Protein AF-X1C9V8-F1 (afdb_monomer_lite)

Radius of gyration: 25.69 Å; chains: 1; bounding box: 58×47×74 Å

Structure (mmCIF, N/CA/C/O backbone):
data_AF-X1C9V8-F1
#
_entry.id   AF-X1C9V8-F1
#
loop_
_atom_site.group_PDB
_atom_site.id
_atom_site.type_symbol
_atom_site.label_atom_id
_atom_site.label_alt_id
_atom_site.label_comp_id
_atom_site.label_asym_id
_atom_site.label_entity_id
_atom_site.label_seq_id
_atom_site.pdbx_PDB_ins_code
_atom_site.Cartn_x
_atom_site.Cartn_y
_atom_site.Cartn_z
_atom_site.occupancy
_atom_site.B_iso_or_equiv
_atom_site.auth_seq_id
_atom_site.auth_comp_id
_atom_site.auth_asym_id
_atom_site.auth_atom_id
_atom_site.pdbx_PDB_model_num
ATOM 1 N N . MET A 1 1 ? -14.886 -31.978 20.480 1.00 58.47 1 MET A N 1
ATOM 2 C CA . MET A 1 1 ? -15.506 -31.342 19.292 1.00 58.47 1 MET A CA 1
ATOM 3 C C . MET A 1 1 ? -17.007 -31.075 19.449 1.00 58.47 1 MET A C 1
ATOM 5 O O . MET A 1 1 ? -17.376 -29.917 19.343 1.00 58.47 1 MET A O 1
ATOM 9 N N . LYS A 1 2 ? -17.868 -32.060 19.776 1.00 62.28 2 LYS A N 1
ATOM 10 C CA . LYS A 1 2 ? -19.327 -31.832 19.957 1.00 62.28 2 LYS A CA 1
ATOM 11 C C . LYS A 1 2 ? -19.693 -30.742 20.981 1.00 62.28 2 LYS A C 1
ATOM 13 O O . LYS A 1 2 ? -20.554 -29.930 20.691 1.00 62.28 2 LYS A O 1
ATOM 18 N N . ALA A 1 3 ? -19.014 -30.684 22.130 1.00 61.97 3 ALA A N 1
ATOM 19 C CA . ALA A 1 3 ? -19.274 -29.669 23.160 1.00 61.97 3 ALA A CA 1
ATOM 20 C C . ALA A 1 3 ? -18.886 -28.241 22.728 1.00 61.97 3 ALA A C 1
ATOM 22 O O . ALA A 1 3 ? -19.573 -27.289 23.062 1.00 61.97 3 ALA A O 1
ATOM 23 N N . LEU A 1 4 ? -17.812 -28.100 21.945 1.00 59.06 4 LEU A N 1
ATOM 24 C CA . LEU A 1 4 ? -17.357 -26.811 21.413 1.00 59.06 4 LEU A CA 1
ATOM 25 C C . LEU A 1 4 ? -18.327 -26.285 20.349 1.00 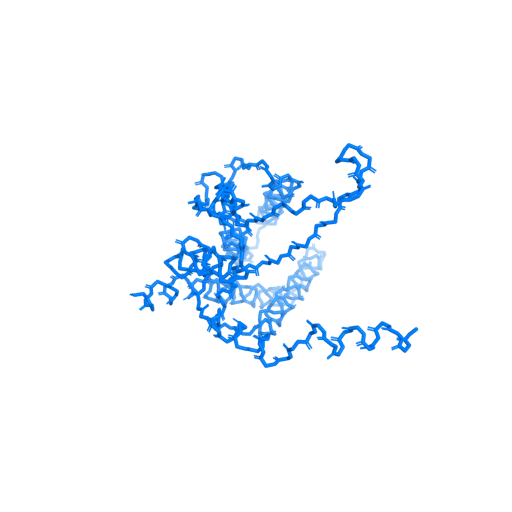59.06 4 LEU A C 1
ATOM 27 O O . LEU A 1 4 ? -18.639 -25.102 20.346 1.00 59.06 4 LEU A O 1
ATOM 31 N N . LYS A 1 5 ? -18.864 -27.189 19.517 1.00 67.12 5 LYS A N 1
ATOM 32 C CA . LYS A 1 5 ? -19.926 -26.877 18.557 1.00 67.12 5 LYS A CA 1
ATOM 33 C C . LYS A 1 5 ? -21.222 -26.454 19.263 1.00 67.12 5 LYS A C 1
ATOM 35 O O . LYS A 1 5 ? -21.770 -25.420 18.939 1.00 67.12 5 LYS A O 1
ATOM 40 N N . LEU A 1 6 ? -21.631 -27.174 20.309 1.00 65.62 6 LEU A N 1
ATOM 41 C CA . LEU A 1 6 ? -22.806 -26.830 21.127 1.00 65.62 6 LEU A CA 1
ATOM 42 C C . LEU A 1 6 ? -22.693 -25.474 21.844 1.00 65.62 6 LEU A C 1
ATOM 44 O O . LEU A 1 6 ? -23.701 -24.815 22.068 1.00 65.62 6 LEU A O 1
ATOM 48 N N . ILE A 1 7 ? -21.482 -25.070 22.237 1.00 68.25 7 ILE A N 1
ATOM 49 C CA . ILE A 1 7 ? -21.222 -23.749 22.823 1.00 68.25 7 ILE A CA 1
ATOM 50 C C . ILE A 1 7 ? -21.233 -22.680 21.726 1.00 68.25 7 ILE A C 1
ATOM 52 O O . ILE A 1 7 ? -21.858 -21.644 21.919 1.00 68.25 7 ILE A O 1
ATOM 56 N N . ALA A 1 8 ? -20.598 -22.931 20.578 1.00 69.06 8 ALA A N 1
ATOM 57 C CA . ALA A 1 8 ? -20.643 -22.012 19.444 1.00 69.06 8 ALA A CA 1
ATOM 58 C C . ALA A 1 8 ? -22.093 -21.757 19.006 1.00 69.06 8 ALA A C 1
ATOM 60 O O . ALA A 1 8 ? -22.532 -20.619 19.056 1.00 69.06 8 ALA A O 1
ATOM 61 N N . ASP A 1 9 ? -22.874 -22.807 18.753 1.00 74.19 9 ASP A N 1
ATOM 62 C CA . ASP A 1 9 ? -24.274 -22.704 18.315 1.00 74.19 9 ASP A CA 1
ATOM 63 C C . ASP A 1 9 ? -25.186 -22.016 19.358 1.00 74.19 9 ASP A C 1
ATOM 65 O O . ASP A 1 9 ? -26.268 -21.542 19.028 1.00 74.19 9 ASP A O 1
ATOM 69 N N . LYS A 1 10 ? -24.773 -21.963 20.635 1.00 78.62 10 LYS A N 1
ATOM 70 C CA . LYS A 1 10 ? -25.529 -21.308 21.716 1.00 78.62 10 LYS A CA 1
ATOM 71 C C . LYS A 1 10 ? -25.182 -19.826 21.896 1.00 78.62 10 LYS A C 1
ATOM 73 O O . LYS A 1 10 ? -26.027 -19.069 22.367 1.00 78.62 10 LYS A O 1
ATOM 78 N N . TYR A 1 11 ? -23.939 -19.433 21.624 1.00 78.81 11 TYR A N 1
ATOM 79 C CA . TYR A 1 11 ? -23.424 -18.089 21.929 1.00 78.81 11 TYR A CA 1
ATOM 80 C C . TYR A 1 11 ? -23.030 -17.285 20.687 1.00 78.81 11 TYR A C 1
ATOM 82 O O . TYR A 1 11 ? -22.707 -16.106 20.813 1.00 78.81 11 TYR A O 1
ATOM 90 N N . PHE A 1 12 ? -23.033 -17.908 19.512 1.00 84.19 12 PHE A N 1
ATOM 91 C CA . PHE A 1 12 ? -22.749 -17.277 18.235 1.00 84.19 12 PHE A CA 1
ATOM 92 C C . PHE A 1 12 ? -24.029 -17.228 17.407 1.00 84.19 12 PHE A C 1
ATOM 94 O O . PHE A 1 12 ? -24.575 -18.259 17.02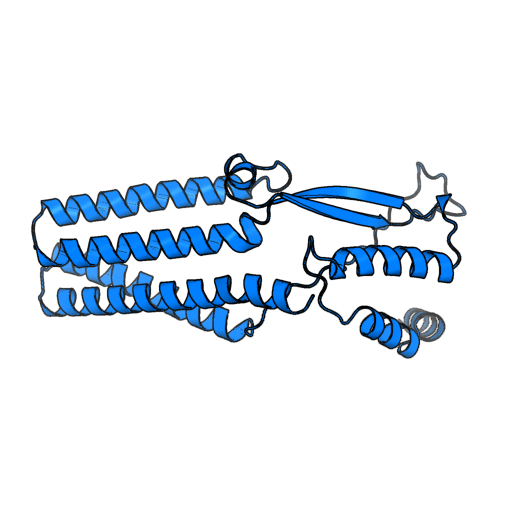7 1.00 84.19 12 PHE A O 1
ATOM 101 N N . ASP A 1 13 ? -24.494 -16.012 17.151 1.00 88.62 13 ASP A N 1
ATOM 102 C CA . ASP A 1 13 ? -25.681 -15.731 16.358 1.00 88.62 13 ASP A CA 1
ATOM 103 C C . ASP A 1 13 ? -25.237 -15.090 15.034 1.00 88.62 13 ASP A C 1
ATOM 105 O O . ASP A 1 13 ? -24.654 -13.999 15.012 1.00 88.62 13 ASP A O 1
ATOM 109 N N . GLU A 1 14 ? -25.455 -15.811 13.932 1.00 90.38 14 GLU A N 1
ATOM 110 C CA . GLU A 1 14 ? -25.052 -15.383 12.589 1.00 90.38 14 GLU A CA 1
ATOM 111 C C . GLU A 1 14 ? -25.807 -14.134 12.124 1.00 90.38 14 GLU A C 1
ATOM 113 O O . GLU A 1 14 ? -25.214 -13.293 11.444 1.00 90.38 14 GLU A O 1
ATOM 118 N N . ASP A 1 15 ? -27.069 -13.969 12.525 1.00 92.38 15 ASP A N 1
ATOM 119 C CA . ASP A 1 15 ? -27.890 -12.824 12.133 1.00 92.38 15 ASP A CA 1
ATOM 120 C C . ASP A 1 15 ? -27.404 -11.555 12.840 1.00 92.38 15 ASP A C 1
ATOM 122 O O . ASP A 1 15 ? -27.267 -10.496 12.214 1.00 92.38 15 ASP A O 1
ATOM 126 N N . ILE A 1 16 ? -27.064 -11.658 14.130 1.00 89.69 16 ILE A N 1
ATOM 127 C CA . ILE A 1 16 ? -26.442 -10.556 14.880 1.00 89.69 16 ILE A CA 1
ATOM 128 C C . ILE A 1 16 ? -25.104 -10.170 14.238 1.00 89.69 16 ILE A C 1
ATOM 130 O O . ILE A 1 16 ? -24.860 -8.986 13.978 1.00 89.69 16 ILE A O 1
ATOM 134 N N . LEU A 1 17 ? -24.253 -11.151 13.917 1.00 90.31 17 LEU A N 1
ATOM 135 C CA . LEU A 1 17 ? -22.973 -10.884 13.259 1.00 90.31 17 LEU A CA 1
ATOM 136 C C . LEU A 1 17 ? -23.165 -10.211 11.895 1.00 90.31 17 LEU A C 1
ATOM 138 O O . LEU A 1 17 ? -22.504 -9.211 11.605 1.00 90.31 17 LEU A O 1
ATOM 142 N N . PHE A 1 18 ? -24.066 -10.734 11.062 1.00 94.12 18 PHE A N 1
ATOM 143 C CA . PHE A 1 18 ? -24.363 -10.171 9.749 1.00 94.12 18 PHE A CA 1
ATOM 144 C C . PHE A 1 18 ? -24.826 -8.716 9.859 1.00 94.12 18 PHE A C 1
ATOM 146 O O . PHE A 1 18 ? -24.358 -7.860 9.104 1.00 94.12 18 PHE A O 1
ATOM 153 N N . ASN A 1 19 ? -25.687 -8.411 10.831 1.00 93.75 19 ASN A N 1
ATOM 154 C CA . ASN A 1 19 ? -26.169 -7.054 11.066 1.00 93.75 19 ASN A CA 1
ATOM 155 C C . ASN A 1 19 ? -25.049 -6.104 11.510 1.00 93.75 19 ASN A C 1
ATOM 157 O O . ASN A 1 19 ? -24.970 -4.996 10.974 1.00 93.75 19 ASN A O 1
ATOM 161 N N . HIS A 1 20 ? -24.136 -6.532 12.389 1.00 92.00 20 HIS A N 1
ATOM 162 C CA . HIS A 1 20 ? -22.959 -5.727 12.737 1.00 92.00 20 HIS A CA 1
ATOM 163 C C . HIS A 1 20 ? -22.047 -5.499 11.526 1.00 92.00 20 HIS A C 1
ATOM 165 O O . HIS A 1 20 ? -21.649 -4.365 11.256 1.00 92.00 20 HIS A O 1
ATOM 171 N N . VAL A 1 21 ? -21.755 -6.540 10.741 1.00 92.81 21 VAL A N 1
ATOM 172 C CA . VAL A 1 21 ? -20.937 -6.399 9.524 1.00 92.81 21 VAL A CA 1
ATOM 173 C C . VAL A 1 21 ? -21.591 -5.419 8.552 1.00 92.81 21 VAL A C 1
ATOM 175 O O . VAL A 1 21 ? -20.922 -4.516 8.045 1.00 92.81 21 VAL A O 1
ATOM 178 N N . LYS A 1 22 ? -22.900 -5.549 8.321 1.00 94.75 22 LYS A N 1
ATOM 179 C CA . LYS A 1 22 ? -23.672 -4.656 7.451 1.00 94.75 22 LYS A CA 1
ATOM 180 C C . LYS A 1 22 ? -23.673 -3.216 7.965 1.00 94.75 22 LYS A C 1
ATOM 182 O O . LYS A 1 22 ? -23.507 -2.301 7.163 1.00 94.75 22 LYS A O 1
ATOM 187 N N . HIS A 1 23 ? -23.816 -3.011 9.271 1.00 94.31 23 HIS A N 1
ATOM 188 C CA . HIS A 1 23 ? -23.774 -1.688 9.893 1.00 94.31 23 HIS A CA 1
ATOM 189 C C . HIS A 1 23 ? -22.441 -0.978 9.619 1.00 94.31 23 HIS A C 1
ATOM 191 O O . HIS A 1 23 ? -22.434 0.150 9.131 1.00 94.31 23 HIS A O 1
ATOM 197 N N . PHE A 1 24 ? -21.319 -1.685 9.781 1.00 94.00 24 PHE A N 1
ATOM 198 C CA . PHE A 1 24 ? -19.986 -1.152 9.492 1.00 94.00 24 PHE A CA 1
ATOM 199 C C . PHE A 1 24 ? -19.603 -1.191 8.000 1.00 94.00 24 PHE A C 1
ATOM 201 O O . PHE A 1 24 ? -18.474 -0.847 7.654 1.00 94.00 24 PHE A O 1
ATOM 208 N N . SER A 1 25 ? -20.495 -1.582 7.081 1.00 92.19 25 SER A N 1
ATOM 209 C CA . SER A 1 25 ? -20.193 -1.751 5.645 1.00 92.19 25 SER A CA 1
ATOM 210 C C . SER A 1 25 ? -20.229 -0.444 4.841 1.00 92.19 25 SER A C 1
ATOM 212 O O . SER A 1 25 ? -20.808 -0.376 3.758 1.00 92.19 25 SER A O 1
ATOM 214 N N . TYR A 1 26 ? -19.575 0.600 5.340 1.00 92.00 26 TYR A N 1
ATOM 215 C CA . TYR A 1 26 ? -19.388 1.864 4.625 1.00 92.00 26 TYR A CA 1
ATOM 216 C C . TYR A 1 26 ? -17.894 2.238 4.532 1.00 92.00 26 TYR A C 1
ATOM 218 O O . TYR A 1 26 ? -17.071 1.674 5.269 1.00 92.00 26 TYR A O 1
ATOM 226 N N . PRO A 1 27 ? -17.507 3.152 3.615 1.00 90.19 27 PRO A N 1
ATOM 227 C CA . PRO A 1 27 ? -16.122 3.594 3.473 1.00 90.19 27 PRO A CA 1
ATOM 228 C C . PRO A 1 27 ? -15.609 4.260 4.751 1.00 90.19 27 PRO A C 1
ATOM 230 O O . PRO A 1 27 ? -16.180 5.228 5.244 1.00 90.19 27 PRO A O 1
ATOM 233 N N . ARG A 1 28 ? -14.506 3.738 5.277 1.00 93.00 28 ARG A N 1
ATOM 234 C CA . ARG A 1 28 ? -13.888 4.158 6.542 1.00 93.00 28 ARG A CA 1
ATOM 235 C C . ARG A 1 28 ? -12.372 4.135 6.398 1.00 93.00 28 ARG A C 1
ATOM 237 O O . ARG A 1 28 ? -11.660 3.387 7.060 1.00 93.00 28 ARG A O 1
ATOM 244 N N . LEU A 1 29 ? -11.897 4.890 5.408 1.00 89.12 29 LEU A N 1
ATOM 245 C CA . LEU A 1 29 ? -10.471 5.109 5.183 1.00 89.12 29 LEU A CA 1
ATOM 246 C C . LEU A 1 29 ? -9.889 5.873 6.373 1.00 89.12 29 LEU A C 1
ATOM 248 O O . LEU A 1 29 ? -10.528 6.804 6.864 1.00 89.12 29 LEU A O 1
ATOM 252 N N . SER A 1 30 ? -8.683 5.532 6.809 1.00 88.75 30 SER A N 1
ATOM 253 C CA . SER A 1 30 ? -8.060 6.231 7.929 1.00 88.75 30 SER A CA 1
ATOM 254 C C . SER A 1 30 ? -7.933 7.739 7.691 1.00 88.75 30 SER A C 1
ATOM 256 O O . SER A 1 30 ? -7.612 8.189 6.588 1.00 88.75 30 SER A O 1
ATOM 258 N N . GLY A 1 31 ? -8.215 8.527 8.724 1.00 87.38 31 GLY A N 1
ATOM 259 C CA . GLY A 1 31 ? -8.277 9.985 8.697 1.00 87.38 31 GLY A CA 1
ATOM 260 C C . GLY A 1 31 ? -9.548 10.575 8.078 1.00 87.38 31 GLY A C 1
ATOM 261 O O . GLY A 1 31 ? -9.657 11.800 8.003 1.00 87.38 31 GLY A O 1
ATOM 262 N N . SER A 1 32 ? -10.495 9.753 7.611 1.00 90.56 32 SER A N 1
ATOM 263 C CA . SER A 1 32 ? -11.769 10.220 7.039 1.00 90.56 32 SER A CA 1
ATOM 264 C C . SER A 1 32 ? -12.872 10.380 8.092 1.00 90.56 32 SER A C 1
ATOM 266 O O . SER A 1 32 ? -12.797 9.828 9.191 1.00 90.56 32 SER A O 1
ATOM 268 N N . GLU A 1 33 ? -13.953 11.081 7.739 1.00 93.19 33 GLU A N 1
ATOM 269 C CA . GLU A 1 33 ? -15.161 11.141 8.577 1.00 93.19 33 GLU A CA 1
ATOM 270 C C . GLU A 1 33 ? -15.802 9.761 8.781 1.00 93.19 33 GLU A C 1
ATOM 272 O O . GLU A 1 33 ? -16.352 9.492 9.849 1.00 93.19 33 GLU A O 1
ATOM 277 N N . GLY A 1 34 ? -15.662 8.853 7.809 1.00 93.38 34 GLY A N 1
ATOM 278 C CA . GLY A 1 34 ? -16.102 7.465 7.932 1.00 93.38 34 GLY A CA 1
ATOM 279 C C . GLY A 1 34 ? -15.358 6.698 9.031 1.00 93.38 34 GLY A C 1
ATOM 280 O O . GLY A 1 34 ? -15.982 5.982 9.810 1.00 93.38 34 GLY A O 1
ATOM 281 N N . GLU A 1 35 ? -14.042 6.888 9.168 1.00 94.69 35 GLU A N 1
ATOM 282 C CA . GLU A 1 35 ? -13.283 6.298 10.284 1.00 94.69 35 GLU A CA 1
ATOM 283 C C . GLU A 1 35 ? -13.733 6.889 11.624 1.00 94.69 35 GLU A C 1
ATOM 285 O O . GLU A 1 35 ? -14.029 6.142 12.555 1.00 94.69 35 GLU A O 1
ATOM 290 N N . LYS A 1 36 ? -13.870 8.218 11.720 1.00 95.12 36 LYS A N 1
ATOM 291 C CA . LYS A 1 36 ? -14.359 8.870 12.949 1.00 95.12 36 LYS A CA 1
ATOM 292 C C . LYS A 1 36 ? -15.749 8.375 13.340 1.00 95.12 36 LYS A C 1
ATOM 294 O O . LYS A 1 36 ? -16.015 8.173 14.523 1.00 95.12 36 LYS A O 1
ATOM 299 N N . LYS A 1 37 ? -16.629 8.176 12.356 1.00 96.06 37 LYS A N 1
ATOM 300 C CA . LYS A 1 37 ? -17.946 7.570 12.552 1.00 96.06 37 LYS A CA 1
ATOM 301 C C . LYS A 1 37 ? -17.818 6.134 13.067 1.00 96.06 37 LYS A C 1
ATOM 303 O O . LYS A 1 37 ? -18.438 5.823 14.074 1.00 96.06 37 LYS A O 1
ATOM 308 N N . ALA A 1 38 ? -16.960 5.314 12.456 1.00 96.25 38 ALA A N 1
ATOM 309 C CA . ALA A 1 38 ? -16.757 3.923 12.868 1.00 96.25 38 ALA A CA 1
ATOM 310 C C . ALA A 1 38 ? -16.224 3.812 14.301 1.00 96.25 38 ALA A C 1
ATOM 312 O O . ALA A 1 38 ? -16.699 2.991 15.073 1.00 96.25 38 ALA A O 1
ATOM 313 N N . ILE A 1 39 ? -15.284 4.678 14.687 1.00 96.06 39 ILE A N 1
ATOM 314 C CA . ILE A 1 39 ? -14.754 4.745 16.056 1.00 96.06 39 ILE A CA 1
ATOM 315 C C . ILE A 1 39 ? -15.873 5.042 17.067 1.00 96.06 39 ILE A C 1
ATOM 317 O O . ILE A 1 39 ? -15.913 4.423 18.131 1.00 96.06 39 ILE A O 1
ATOM 321 N N . ARG A 1 40 ? -16.786 5.971 16.743 1.00 96.38 40 ARG A N 1
ATOM 322 C CA . ARG A 1 40 ? -17.945 6.281 17.598 1.00 96.38 40 ARG A CA 1
ATOM 323 C C . ARG A 1 40 ? -18.906 5.099 17.694 1.00 96.38 40 ARG A C 1
ATOM 325 O O . ARG A 1 40 ? -19.226 4.692 18.804 1.00 96.38 40 ARG A O 1
ATOM 332 N N . GLU A 1 41 ? -19.283 4.514 16.561 1.00 96.50 41 GLU A N 1
ATOM 333 C CA . GLU A 1 41 ? -20.202 3.368 16.507 1.00 96.50 41 GLU A CA 1
ATOM 334 C C . GLU A 1 41 ? -19.632 2.134 17.230 1.00 96.50 41 GLU A C 1
ATOM 336 O O . GLU A 1 41 ? -20.374 1.405 17.882 1.00 96.50 41 GLU A O 1
ATOM 341 N N . VAL A 1 42 ? -18.310 1.914 17.211 1.00 96.56 42 VAL A N 1
ATOM 342 C CA . VAL A 1 42 ? -17.663 0.856 18.014 1.00 96.56 42 VAL A CA 1
ATOM 343 C C . VAL A 1 42 ? -17.806 1.126 19.513 1.00 96.56 42 VAL A C 1
ATOM 345 O O . VAL A 1 42 ? -18.133 0.215 20.273 1.00 96.56 42 VAL A O 1
ATOM 348 N N . ALA A 1 43 ? -17.574 2.365 19.958 1.00 96.44 43 ALA A N 1
ATOM 349 C CA . ALA A 1 43 ? -17.757 2.724 21.362 1.00 96.44 43 ALA A CA 1
ATOM 350 C C . ALA A 1 43 ? -19.226 2.573 21.794 1.00 96.44 43 ALA A C 1
ATOM 352 O O . ALA A 1 43 ? -19.490 2.055 22.875 1.00 96.44 43 ALA A O 1
ATOM 353 N N . GLU A 1 44 ? -20.174 2.967 20.943 1.00 96.12 44 GLU A N 1
ATOM 354 C CA . GLU A 1 44 ? -21.612 2.770 21.162 1.00 96.12 44 GLU A CA 1
ATOM 355 C C . GLU A 1 44 ? -21.975 1.281 21.221 1.00 96.12 44 GLU A C 1
ATOM 357 O O . GLU A 1 44 ? -22.633 0.857 22.167 1.00 96.12 44 GLU A O 1
ATOM 362 N N . THR A 1 45 ? -21.436 0.462 20.315 1.00 95.38 45 THR A N 1
ATOM 363 C CA . THR A 1 45 ? -21.636 -0.997 20.319 1.00 95.38 45 THR A CA 1
ATOM 364 C C . THR A 1 45 ? -21.145 -1.624 21.630 1.00 95.38 45 THR A C 1
ATOM 366 O O . THR A 1 45 ? -21.816 -2.483 22.200 1.00 95.38 45 THR A O 1
ATOM 369 N N . PHE A 1 46 ? -20.004 -1.184 22.177 1.00 95.94 46 PHE A N 1
ATOM 370 C CA . PHE A 1 46 ? -19.561 -1.656 23.495 1.00 95.94 46 PHE A CA 1
ATOM 371 C C . PHE A 1 46 ? -20.542 -1.275 24.613 1.00 95.94 46 PHE A C 1
ATOM 373 O O . PHE A 1 46 ? -20.789 -2.092 25.503 1.00 95.94 46 PHE A O 1
ATOM 380 N N . LYS A 1 47 ? -21.139 -0.079 24.563 1.00 96.00 47 LYS A N 1
ATOM 381 C CA . LYS A 1 47 ? -22.170 0.325 25.533 1.00 96.00 47 LYS A CA 1
ATOM 382 C C . LYS A 1 47 ? -23.416 -0.541 25.430 1.00 96.00 47 LYS A C 1
ATOM 384 O O . LYS A 1 47 ? -23.927 -0.986 26.452 1.00 96.00 47 LYS A O 1
ATOM 389 N N . GLU A 1 48 ? -23.874 -0.818 24.213 1.00 93.81 48 GLU A N 1
ATOM 390 C CA . GLU A 1 48 ? -25.038 -1.675 23.955 1.00 93.81 48 GLU A CA 1
ATOM 391 C C . GLU A 1 48 ? -24.834 -3.103 24.479 1.00 93.81 48 GLU A C 1
ATOM 393 O O . GLU A 1 48 ? -25.768 -3.718 24.993 1.00 93.81 48 GLU A O 1
ATOM 398 N N . ILE A 1 49 ? -23.598 -3.610 24.426 1.00 91.88 49 ILE A N 1
ATOM 399 C CA . ILE A 1 49 ? -23.220 -4.924 24.972 1.00 91.88 49 ILE A CA 1
ATOM 400 C C . ILE A 1 49 ? -23.135 -4.910 26.517 1.00 91.88 49 ILE A C 1
ATOM 402 O O . ILE A 1 49 ? -23.089 -5.970 27.147 1.00 91.88 49 ILE A O 1
ATOM 406 N N . GLY A 1 50 ? -23.174 -3.731 27.147 1.00 95.81 50 GLY A N 1
ATOM 407 C CA . GLY A 1 50 ? -23.264 -3.563 28.600 1.00 95.81 50 GLY A CA 1
ATOM 408 C C . GLY A 1 50 ? -21.988 -3.070 29.284 1.00 95.81 50 GLY A C 1
ATOM 409 O O . GLY A 1 50 ? -21.884 -3.192 30.504 1.00 95.81 50 GLY A O 1
ATOM 410 N N . PHE A 1 51 ? -21.018 -2.537 28.534 1.00 96.69 51 PHE A N 1
ATOM 411 C CA . PHE A 1 51 ? -19.841 -1.882 29.113 1.00 96.69 51 PHE A CA 1
ATOM 412 C C . PHE A 1 51 ? -20.125 -0.418 29.448 1.00 96.69 51 PHE A C 1
ATOM 414 O O . PHE A 1 51 ? -20.784 0.298 28.693 1.00 96.69 51 PHE A O 1
ATOM 421 N N . ASN A 1 52 ? -19.576 0.053 30.563 1.00 95.50 52 ASN A N 1
ATOM 422 C CA . ASN A 1 52 ? -19.730 1.444 30.981 1.00 95.50 52 ASN A CA 1
ATOM 423 C C . ASN A 1 52 ? -18.654 2.345 30.350 1.00 95.50 52 ASN A C 1
ATOM 425 O O . ASN A 1 52 ? -17.576 1.886 29.971 1.00 95.50 52 ASN A O 1
ATOM 429 N N . ASP A 1 53 ? -18.890 3.661 30.334 1.00 94.38 53 ASP A N 1
ATOM 430 C CA . ASP A 1 53 ? -17.947 4.656 29.790 1.00 94.38 53 ASP A CA 1
ATOM 431 C C . ASP A 1 53 ? -16.535 4.579 30.396 1.00 94.38 53 ASP A C 1
ATOM 433 O O . ASP A 1 53 ? -15.549 4.833 29.714 1.00 94.38 53 ASP A O 1
ATOM 437 N N . ALA A 1 54 ? -16.417 4.196 31.670 1.00 94.19 54 ALA A N 1
ATOM 438 C CA . ALA A 1 54 ? -15.126 4.059 32.346 1.00 94.19 54 ALA A CA 1
ATOM 439 C C . ALA A 1 54 ? -14.305 2.839 31.874 1.00 94.19 54 ALA A C 1
ATOM 441 O O . ALA A 1 54 ? -13.090 2.788 32.087 1.00 94.19 54 ALA A O 1
ATOM 442 N N . GLU A 1 55 ? -14.953 1.843 31.267 1.00 95.25 55 GLU A N 1
ATOM 443 C CA . GLU A 1 55 ? -14.322 0.601 30.801 1.00 95.25 55 GLU A CA 1
ATOM 444 C C . GLU A 1 55 ? -13.892 0.687 29.333 1.00 95.25 55 GLU A C 1
ATOM 446 O O . GLU A 1 55 ? -12.944 0.006 28.927 1.00 95.25 55 GLU A O 1
ATOM 451 N N . ILE A 1 56 ? -14.567 1.537 28.556 1.00 97.19 56 ILE A N 1
ATOM 452 C CA . ILE A 1 56 ? -14.303 1.768 27.138 1.00 97.19 56 ILE A CA 1
ATOM 453 C C . ILE A 1 56 ? -13.168 2.781 27.013 1.00 97.19 56 ILE A C 1
ATOM 455 O O . ILE A 1 56 ? -13.310 3.961 27.329 1.00 97.19 56 ILE A O 1
ATOM 459 N N . LYS A 1 57 ? -12.015 2.319 26.534 1.00 97.00 57 LYS A N 1
ATOM 460 C CA . LYS A 1 57 ? -10.829 3.152 26.344 1.00 97.00 57 LYS A CA 1
ATOM 461 C C . LYS A 1 57 ? -10.639 3.463 24.871 1.00 97.00 57 LYS A C 1
ATOM 463 O O . LYS A 1 57 ? -10.774 2.585 24.025 1.00 97.00 57 LYS A O 1
ATOM 468 N N . ALA A 1 58 ? -10.284 4.712 24.588 1.00 95.31 58 ALA A N 1
ATOM 469 C CA . ALA A 1 58 ? -9.866 5.159 23.270 1.00 95.31 58 ALA A CA 1
ATOM 470 C C . ALA A 1 58 ? -8.441 5.710 23.357 1.00 95.31 58 ALA A C 1
ATOM 472 O O . ALA A 1 58 ? -8.187 6.659 24.099 1.00 95.31 58 ALA A O 1
ATOM 473 N N . GLU A 1 59 ? -7.519 5.120 22.606 1.00 95.75 59 GLU A N 1
ATOM 474 C CA . GLU A 1 59 ? -6.115 5.523 22.567 1.00 95.75 59 GLU A CA 1
ATOM 475 C C . GLU A 1 59 ? -5.793 6.128 21.202 1.00 95.75 59 GLU A C 1
ATOM 477 O O . GLU A 1 59 ? -5.857 5.438 20.182 1.00 95.75 59 GLU A O 1
ATOM 482 N N . SER A 1 60 ? -5.489 7.430 21.188 1.00 93.62 60 SER A N 1
ATOM 483 C CA . SER A 1 60 ? -5.046 8.132 19.983 1.00 93.62 60 SER A CA 1
ATOM 484 C C . SER A 1 60 ? -3.629 7.714 19.608 1.00 93.62 60 SER A C 1
ATOM 486 O O . SER A 1 60 ? -2.743 7.657 20.458 1.00 93.62 60 SER A O 1
ATOM 488 N N . PHE A 1 61 ? -3.400 7.519 18.316 1.00 91.62 61 PHE A N 1
ATOM 489 C CA . PHE A 1 61 ? -2.071 7.349 17.745 1.00 91.62 61 PHE A CA 1
ATOM 490 C C . PHE A 1 61 ? -1.958 8.131 16.437 1.00 91.62 61 PHE A C 1
ATOM 492 O O . PHE A 1 61 ? -2.954 8.436 15.780 1.00 91.62 61 PHE A O 1
ATOM 499 N N . ILE A 1 62 ? -0.724 8.465 16.064 1.00 88.12 62 ILE A N 1
ATOM 500 C CA . ILE A 1 62 ? -0.419 9.172 14.820 1.00 88.12 62 ILE A CA 1
ATOM 501 C C . ILE A 1 62 ? 0.462 8.273 13.970 1.00 88.12 62 ILE A C 1
ATOM 503 O O . ILE A 1 62 ? 1.454 7.728 14.453 1.00 88.12 62 ILE A O 1
ATOM 507 N N . PHE A 1 63 ? 0.124 8.145 12.694 1.00 86.94 63 PHE A N 1
ATOM 508 C CA . PHE A 1 63 ? 0.935 7.422 11.723 1.00 86.94 63 PHE A CA 1
ATOM 509 C C . PHE A 1 63 ? 1.005 8.189 10.402 1.00 86.94 63 PHE A C 1
ATOM 511 O O . PHE A 1 63 ? 0.275 9.153 10.184 1.00 86.94 63 PHE A O 1
ATOM 518 N N . SER A 1 64 ? 1.914 7.782 9.520 1.00 86.12 64 SER A N 1
ATOM 519 C CA . SER A 1 64 ? 2.089 8.399 8.205 1.00 86.12 64 SER A CA 1
ATOM 520 C C . SER A 1 64 ? 1.519 7.514 7.103 1.00 86.12 64 SER A C 1
ATOM 522 O O . SER A 1 64 ? 1.788 6.310 7.064 1.00 86.12 64 SER A O 1
ATOM 524 N N . ASP A 1 65 ? 0.795 8.114 6.159 1.00 84.38 65 ASP A N 1
ATOM 525 C CA . ASP A 1 65 ? 0.334 7.433 4.943 1.00 84.38 65 ASP A CA 1
ATOM 526 C C . ASP A 1 65 ? 1.441 7.212 3.896 1.00 84.38 65 ASP A C 1
ATOM 528 O O . ASP A 1 65 ? 1.181 6.639 2.830 1.00 84.38 65 ASP A O 1
ATOM 532 N N . PHE A 1 66 ? 2.679 7.634 4.188 1.00 84.94 66 PHE A N 1
ATOM 533 C CA . PHE A 1 66 ? 3.792 7.545 3.250 1.00 84.94 66 PHE A CA 1
ATOM 534 C C . PHE A 1 66 ? 3.978 6.117 2.746 1.00 84.94 66 PHE A C 1
ATOM 536 O O . PHE A 1 66 ? 3.987 5.882 1.543 1.00 84.94 66 PHE A O 1
ATOM 543 N N . TYR A 1 67 ? 4.069 5.141 3.647 1.00 78.62 67 TYR A N 1
ATOM 544 C CA . TYR A 1 67 ? 4.349 3.757 3.267 1.00 78.62 67 TYR A CA 1
ATOM 545 C C . TYR A 1 67 ? 3.191 3.080 2.533 1.00 78.62 67 TYR A C 1
ATOM 547 O O . TYR A 1 67 ? 3.419 2.192 1.711 1.00 78.62 67 TYR A O 1
ATOM 555 N N . SER A 1 68 ? 1.954 3.497 2.805 1.00 75.19 68 SER A N 1
ATOM 556 C CA . SER A 1 68 ? 0.761 2.897 2.208 1.00 75.19 68 SER A CA 1
ATOM 557 C C . SER A 1 68 ? 0.384 3.527 0.866 1.00 75.19 68 SER A C 1
ATOM 559 O O . SER A 1 68 ? -0.215 2.844 0.032 1.00 75.19 68 SER A O 1
ATOM 561 N N . THR A 1 69 ? 0.739 4.796 0.629 1.00 78.75 69 THR A N 1
ATOM 562 C CA . THR A 1 69 ? 0.287 5.545 -0.555 1.00 78.75 69 THR A CA 1
ATOM 563 C C . THR A 1 69 ? 1.409 6.274 -1.295 1.00 78.75 69 THR A C 1
ATOM 565 O O . THR A 1 69 ? 1.571 6.073 -2.501 1.00 78.75 69 THR A O 1
ATOM 568 N N . THR A 1 70 ? 2.202 7.105 -0.621 1.00 82.75 70 THR A N 1
ATOM 569 C CA . THR A 1 70 ? 3.196 7.965 -1.284 1.00 82.75 70 THR A CA 1
ATOM 570 C C . THR A 1 70 ? 4.412 7.189 -1.774 1.00 82.75 70 THR A C 1
ATOM 572 O O . THR A 1 70 ? 4.919 7.471 -2.856 1.00 82.75 70 THR A O 1
ATOM 575 N N . LEU A 1 71 ? 4.850 6.172 -1.033 1.00 84.19 71 LEU A N 1
ATOM 576 C CA . LEU A 1 71 ? 6.034 5.374 -1.329 1.00 84.19 71 LEU A CA 1
ATOM 577 C C . LEU A 1 71 ? 5.926 4.714 -2.700 1.00 84.19 71 LEU A C 1
ATOM 579 O O . LEU A 1 71 ? 6.843 4.816 -3.510 1.00 84.19 71 LEU A O 1
ATOM 583 N N . ILE A 1 72 ? 4.794 4.067 -2.987 1.00 82.62 72 ILE A N 1
ATOM 584 C CA . ILE A 1 72 ? 4.620 3.409 -4.280 1.00 82.62 72 ILE A CA 1
ATOM 585 C C . ILE A 1 72 ? 4.581 4.439 -5.414 1.00 82.62 72 ILE A C 1
ATOM 587 O O . ILE A 1 72 ? 5.221 4.221 -6.434 1.00 82.62 72 ILE A O 1
ATOM 591 N N . LYS A 1 73 ? 3.932 5.600 -5.227 1.00 86.06 73 LYS A N 1
ATOM 592 C CA . LYS A 1 73 ? 3.945 6.682 -6.230 1.00 86.06 73 LYS A CA 1
ATOM 593 C C . LYS A 1 73 ? 5.356 7.200 -6.473 1.00 86.06 73 LYS A C 1
ATOM 595 O O . LYS A 1 73 ? 5.737 7.405 -7.619 1.00 86.06 73 LYS A O 1
ATOM 600 N N . PHE A 1 74 ? 6.130 7.368 -5.407 1.00 85.50 74 PHE A N 1
ATOM 601 C CA . PHE A 1 74 ? 7.517 7.795 -5.482 1.00 85.50 74 PHE A CA 1
ATOM 602 C C . PHE A 1 74 ? 8.373 6.784 -6.255 1.00 85.50 74 PHE A C 1
ATOM 604 O O . PHE A 1 74 ? 9.086 7.180 -7.171 1.00 85.50 74 PHE A O 1
ATOM 611 N N . ILE A 1 75 ? 8.247 5.484 -5.963 1.00 85.62 75 ILE A N 1
ATOM 612 C CA . ILE A 1 75 ? 8.962 4.422 -6.691 1.00 85.62 75 ILE A CA 1
ATOM 613 C C . ILE A 1 75 ? 8.563 4.411 -8.173 1.00 85.62 75 ILE A C 1
ATOM 615 O O . ILE A 1 75 ? 9.439 4.337 -9.032 1.00 85.62 75 ILE A O 1
ATOM 619 N N . MET A 1 76 ? 7.269 4.521 -8.489 1.00 88.38 76 MET A N 1
ATOM 620 C CA . MET A 1 76 ? 6.794 4.544 -9.879 1.00 88.38 76 MET A CA 1
ATOM 621 C C . MET A 1 76 ? 7.270 5.792 -10.630 1.00 88.38 76 MET A C 1
ATOM 623 O O . MET A 1 76 ? 7.688 5.690 -11.778 1.00 88.38 76 MET A O 1
ATOM 627 N N . MET A 1 77 ? 7.260 6.961 -9.986 1.00 89.88 77 MET A N 1
ATOM 628 C CA . MET A 1 77 ? 7.765 8.207 -10.566 1.00 89.88 77 MET A CA 1
ATOM 629 C C . MET A 1 77 ? 9.279 8.147 -10.796 1.00 89.88 77 MET A C 1
ATOM 631 O O . MET A 1 77 ? 9.746 8.523 -11.868 1.00 89.88 77 MET A O 1
ATOM 635 N N . LEU A 1 78 ? 10.039 7.638 -9.822 1.00 87.50 78 LEU A N 1
ATOM 636 C CA . LEU A 1 78 ? 11.482 7.437 -9.945 1.00 87.50 78 LEU A CA 1
ATOM 637 C C . LEU A 1 78 ? 11.799 6.455 -11.079 1.00 87.50 78 LEU A C 1
ATOM 639 O O . LEU A 1 78 ? 12.644 6.738 -11.922 1.00 87.50 78 LEU A O 1
ATOM 643 N N . SER A 1 79 ? 11.076 5.332 -11.145 1.00 87.81 79 SER A N 1
ATOM 644 C CA . SER A 1 79 ? 11.200 4.356 -12.230 1.00 87.81 79 SER A CA 1
ATOM 645 C C . SER A 1 79 ? 10.883 4.983 -13.589 1.00 87.81 79 SER A C 1
ATOM 647 O O . SER A 1 79 ? 11.663 4.819 -14.522 1.00 87.81 79 SER A O 1
ATOM 649 N N . LEU A 1 80 ? 9.796 5.751 -13.699 1.00 91.19 80 LEU A N 1
ATOM 650 C CA . LEU A 1 80 ? 9.415 6.440 -14.931 1.00 91.19 80 LEU A CA 1
ATOM 651 C C . LEU A 1 80 ? 10.485 7.443 -15.377 1.00 91.19 80 LEU A C 1
ATOM 653 O O . LEU A 1 80 ? 10.850 7.454 -16.549 1.00 91.19 80 LEU A O 1
ATOM 657 N N . MET A 1 81 ? 11.011 8.244 -14.447 1.00 89.75 81 MET A N 1
ATOM 658 C CA . MET A 1 81 ? 12.079 9.206 -14.722 1.00 89.75 81 MET A CA 1
ATOM 659 C C . MET A 1 81 ? 13.348 8.501 -15.208 1.00 89.75 81 MET A C 1
ATOM 661 O O . MET A 1 81 ? 13.914 8.903 -16.220 1.00 89.75 81 MET A O 1
ATOM 665 N N . ASN A 1 82 ? 13.764 7.422 -14.543 1.00 85.75 82 ASN A N 1
ATOM 666 C CA . ASN A 1 82 ? 14.931 6.644 -14.958 1.00 85.75 82 ASN A CA 1
ATOM 667 C C . ASN A 1 82 ? 14.747 6.020 -16.341 1.00 85.75 82 ASN A C 1
ATOM 669 O O . ASN A 1 82 ? 15.649 6.099 -17.164 1.00 85.75 82 ASN A O 1
ATOM 673 N N . MET A 1 83 ? 13.580 5.432 -16.613 1.00 87.50 83 MET A N 1
ATOM 674 C CA . MET A 1 83 ? 13.283 4.824 -17.913 1.00 87.50 83 MET A CA 1
ATOM 675 C C . MET A 1 83 ? 13.228 5.870 -19.027 1.00 87.50 83 MET A C 1
ATOM 677 O O . MET A 1 83 ? 13.708 5.616 -20.128 1.00 87.50 83 MET A O 1
ATOM 681 N N . PHE A 1 84 ? 12.711 7.065 -18.735 1.00 89.56 84 PHE A N 1
ATOM 682 C CA . PHE A 1 84 ? 12.745 8.188 -19.665 1.00 89.56 84 PHE A CA 1
ATOM 683 C C . PHE A 1 84 ? 14.181 8.643 -19.959 1.00 89.56 84 PHE A C 1
ATOM 685 O O . PHE A 1 84 ? 14.547 8.779 -21.125 1.00 89.56 84 PHE A O 1
ATOM 692 N N . LEU A 1 85 ? 15.007 8.835 -18.926 1.00 85.94 85 LEU A N 1
ATOM 693 C CA . LEU A 1 85 ? 16.417 9.198 -19.096 1.00 85.94 85 LEU A CA 1
ATOM 694 C C . LEU A 1 85 ? 17.168 8.134 -19.901 1.00 85.94 85 LEU A C 1
ATOM 696 O O . LEU A 1 85 ? 17.834 8.468 -20.876 1.00 85.94 85 LEU A O 1
ATOM 700 N N . PHE A 1 86 ? 16.980 6.861 -19.559 1.00 83.50 86 PHE A N 1
ATOM 701 C CA . PHE A 1 86 ? 17.554 5.730 -20.279 1.00 83.50 86 PHE A CA 1
ATOM 702 C C . PHE A 1 86 ? 17.127 5.716 -21.757 1.00 83.50 86 PHE A C 1
ATOM 704 O O . PHE A 1 86 ? 17.952 5.558 -22.656 1.00 83.50 86 PHE A O 1
ATOM 711 N N . PHE A 1 87 ? 15.843 5.947 -22.045 1.00 85.25 87 PHE A N 1
ATOM 712 C CA . PHE A 1 87 ? 15.339 6.043 -23.417 1.00 85.25 87 PHE A CA 1
ATOM 713 C C . PHE A 1 87 ? 16.008 7.181 -24.206 1.00 85.25 87 PHE A C 1
ATOM 715 O O . PHE A 1 87 ? 16.383 6.996 -25.364 1.00 85.25 87 PHE A O 1
ATOM 722 N N . VAL A 1 88 ? 16.203 8.346 -23.580 1.00 84.19 88 VAL A N 1
ATOM 723 C CA . VAL A 1 88 ? 16.886 9.489 -24.204 1.00 84.19 88 VAL A CA 1
ATOM 724 C C . VAL A 1 88 ? 18.371 9.189 -24.429 1.00 84.19 88 VAL A C 1
ATOM 726 O O . VAL A 1 88 ? 18.882 9.430 -25.520 1.00 84.19 88 VAL A O 1
ATOM 729 N N . PHE A 1 89 ? 19.077 8.635 -23.443 1.00 80.50 89 PHE A N 1
ATOM 730 C CA . PHE A 1 89 ? 20.522 8.410 -23.536 1.00 80.50 89 PHE A CA 1
ATOM 731 C C . PHE A 1 89 ? 20.898 7.240 -24.452 1.00 80.50 89 PHE A C 1
ATOM 733 O O . PHE A 1 89 ? 21.879 7.333 -25.194 1.00 80.50 89 PHE A O 1
ATOM 740 N N . THR A 1 90 ? 20.085 6.187 -24.521 1.00 75.12 90 THR A N 1
ATOM 741 C CA . THR A 1 90 ? 20.289 5.092 -25.491 1.00 75.12 90 THR A CA 1
ATOM 742 C C . THR A 1 90 ? 20.118 5.525 -26.951 1.00 75.12 90 THR A C 1
ATOM 744 O O . THR A 1 90 ? 20.565 4.822 -27.861 1.00 75.12 90 THR A O 1
ATOM 747 N N . TYR A 1 91 ? 19.515 6.688 -27.220 1.00 73.88 91 TYR A N 1
ATOM 748 C CA . TYR A 1 91 ? 19.440 7.242 -28.573 1.00 73.88 91 TYR A CA 1
ATOM 749 C C . TYR A 1 91 ? 20.798 7.762 -29.073 1.00 73.88 91 TYR A C 1
ATOM 751 O O . TYR A 1 91 ? 21.128 7.589 -30.243 1.00 73.88 91 TYR A O 1
ATOM 759 N N . PHE A 1 92 ? 21.612 8.349 -28.192 1.00 75.06 92 PHE A N 1
ATOM 760 C CA . PHE A 1 92 ? 22.857 9.027 -28.579 1.00 75.06 92 PHE A CA 1
ATOM 761 C C . PHE A 1 92 ? 24.101 8.113 -28.605 1.00 75.06 92 PHE A C 1
ATOM 763 O O . PHE A 1 92 ? 25.177 8.605 -28.920 1.00 75.06 92 PHE A O 1
ATOM 770 N N . GLN A 1 93 ? 23.962 6.815 -28.285 1.00 66.19 93 GLN A N 1
ATOM 771 C CA . GLN A 1 93 ? 24.978 5.744 -28.408 1.00 66.19 93 GLN A CA 1
ATOM 772 C C . GLN A 1 93 ? 26.438 6.164 -28.119 1.00 66.19 93 GLN A C 1
ATOM 774 O O . GLN A 1 93 ? 27.319 6.038 -28.966 1.00 66.19 93 GLN A O 1
ATOM 779 N N . THR A 1 94 ? 26.722 6.642 -26.903 1.00 70.12 94 THR A N 1
ATOM 780 C CA . THR A 1 94 ? 28.104 6.878 -26.446 1.00 70.12 94 THR A CA 1
ATOM 781 C C . THR A 1 94 ? 28.427 6.048 -25.206 1.00 70.12 94 THR A C 1
ATOM 783 O O . THR A 1 94 ? 27.554 5.805 -24.379 1.00 70.12 94 THR A O 1
ATOM 786 N N . ILE A 1 95 ? 29.699 5.674 -25.023 1.00 75.81 95 ILE A N 1
ATOM 787 C CA . ILE A 1 95 ? 30.205 5.047 -23.782 1.00 75.81 95 ILE A CA 1
ATOM 788 C C . ILE A 1 95 ? 29.819 5.861 -22.535 1.00 75.81 95 ILE A C 1
ATOM 790 O O . ILE A 1 95 ? 29.537 5.299 -21.478 1.00 75.81 95 ILE A O 1
ATOM 794 N N . LEU A 1 96 ? 29.763 7.190 -22.667 1.00 76.50 96 LEU A N 1
ATOM 795 C CA . LEU A 1 96 ? 29.337 8.088 -21.599 1.00 76.50 96 LEU A CA 1
ATOM 796 C C . LEU A 1 96 ? 27.893 7.808 -21.149 1.00 76.50 96 LEU A C 1
ATOM 798 O O . LEU A 1 96 ? 27.613 7.856 -19.953 1.00 76.50 96 LEU A O 1
ATOM 802 N N . ASN A 1 97 ? 27.004 7.459 -22.081 1.00 77.69 97 ASN A N 1
ATOM 803 C CA . ASN A 1 97 ? 25.610 7.128 -21.788 1.00 77.69 97 ASN A CA 1
ATOM 804 C C . ASN A 1 97 ? 25.504 5.817 -21.003 1.00 77.69 97 ASN A C 1
ATOM 806 O O . ASN A 1 97 ? 24.805 5.774 -19.998 1.00 77.69 97 ASN A O 1
ATOM 810 N N . THR A 1 98 ? 26.277 4.790 -21.372 1.00 74.44 98 THR A N 1
ATOM 811 C CA . THR A 1 98 ? 26.322 3.524 -20.620 1.00 74.44 98 THR A CA 1
ATOM 812 C C . THR A 1 98 ? 26.795 3.734 -19.179 1.00 74.44 98 THR A C 1
ATOM 814 O O . THR A 1 98 ? 26.233 3.161 -18.247 1.00 74.44 98 THR A O 1
ATOM 817 N N . ILE A 1 99 ? 27.807 4.585 -18.968 1.00 80.94 99 ILE A N 1
ATOM 818 C CA . ILE A 1 99 ? 28.278 4.938 -17.618 1.00 80.94 99 ILE A CA 1
ATOM 819 C C . ILE A 1 99 ? 27.176 5.665 -16.840 1.00 80.94 99 ILE A C 1
ATOM 821 O O . ILE A 1 99 ? 26.937 5.352 -15.673 1.00 80.94 99 ILE A O 1
ATOM 825 N N . LEU A 1 100 ? 26.491 6.614 -17.480 1.00 80.75 100 LEU A N 1
ATOM 826 C CA . LEU A 1 100 ? 25.409 7.370 -16.859 1.00 80.75 100 LEU A CA 1
ATOM 827 C C . LEU A 1 100 ? 24.236 6.465 -16.455 1.00 80.75 100 LEU A C 1
ATOM 829 O O . LEU A 1 100 ? 23.729 6.595 -15.342 1.00 80.75 100 LEU A O 1
ATOM 833 N N . ASP A 1 101 ? 23.866 5.505 -17.300 1.00 75.62 101 ASP A N 1
ATOM 834 C CA . ASP A 1 101 ? 22.815 4.528 -17.011 1.00 75.62 101 ASP A CA 1
ATOM 835 C C . ASP A 1 101 ? 23.168 3.659 -15.794 1.00 75.62 101 ASP A C 1
ATOM 837 O O . ASP A 1 101 ? 22.341 3.470 -14.897 1.00 75.62 101 ASP A O 1
ATOM 841 N N . LEU A 1 102 ? 24.420 3.195 -15.691 1.00 79.06 102 LEU A N 1
ATOM 842 C CA . LEU A 1 102 ? 24.895 2.443 -14.522 1.00 79.06 102 LEU A CA 1
ATOM 843 C C . LEU A 1 102 ? 24.864 3.291 -13.242 1.00 79.06 102 LEU A C 1
ATOM 845 O O . LEU A 1 102 ? 24.468 2.793 -12.183 1.00 79.06 102 LEU A O 1
ATOM 849 N N . VAL A 1 103 ? 25.229 4.574 -13.328 1.00 84.62 103 VAL A N 1
ATOM 850 C CA . VAL A 1 103 ? 25.134 5.518 -12.203 1.00 84.62 103 VAL A CA 1
ATOM 851 C C . VAL A 1 103 ? 23.677 5.721 -11.779 1.00 84.62 103 VAL A C 1
ATOM 853 O O . VAL A 1 103 ? 23.387 5.691 -10.582 1.00 84.62 103 VAL A O 1
ATOM 856 N N . LEU A 1 104 ? 22.745 5.868 -12.725 1.00 81.25 104 LEU A N 1
ATOM 857 C CA . LEU A 1 104 ? 21.315 6.005 -12.426 1.00 81.25 104 LEU A CA 1
ATOM 858 C C . LEU A 1 104 ? 20.750 4.748 -11.752 1.00 81.25 104 LEU A C 1
ATOM 860 O O . LEU A 1 104 ? 20.014 4.860 -10.764 1.00 81.25 104 LEU A O 1
ATOM 864 N N . ILE A 1 105 ? 21.125 3.558 -12.229 1.00 80.06 105 ILE A N 1
ATOM 865 C CA . ILE A 1 105 ? 20.751 2.281 -11.602 1.00 80.06 105 ILE A CA 1
ATOM 866 C C . ILE A 1 105 ? 21.293 2.215 -10.169 1.00 80.06 105 ILE A C 1
ATOM 868 O O . ILE A 1 105 ? 20.542 1.885 -9.248 1.00 80.06 105 ILE A O 1
ATOM 872 N N . LEU A 1 106 ? 22.561 2.582 -9.956 1.00 85.44 106 LEU A N 1
ATOM 873 C CA . LEU A 1 106 ? 23.187 2.583 -8.633 1.00 85.44 106 LEU A CA 1
ATOM 874 C C . LEU A 1 106 ? 22.490 3.552 -7.668 1.00 85.44 106 LEU A C 1
ATOM 876 O O . LEU A 1 106 ? 22.122 3.152 -6.562 1.00 85.44 106 LEU A O 1
ATOM 880 N N . ILE A 1 107 ? 22.261 4.803 -8.084 1.00 85.50 107 ILE A N 1
ATOM 881 C CA . ILE A 1 107 ? 21.554 5.814 -7.280 1.00 85.50 107 ILE A CA 1
ATOM 882 C C . ILE A 1 107 ? 20.153 5.314 -6.918 1.00 85.50 107 ILE A C 1
ATOM 884 O O . ILE A 1 107 ? 19.735 5.403 -5.763 1.00 85.50 107 ILE A O 1
ATOM 888 N N . SER A 1 108 ? 19.445 4.727 -7.879 1.00 80.69 108 SER A N 1
ATOM 889 C CA . SER A 1 108 ? 18.108 4.171 -7.657 1.00 80.69 108 SER A CA 1
ATOM 890 C C . SER A 1 108 ? 18.129 3.008 -6.671 1.00 80.69 108 SER A C 1
ATOM 892 O O . SER A 1 108 ? 17.288 2.952 -5.774 1.00 80.69 108 SER A O 1
ATOM 894 N N . GLY A 1 109 ? 19.118 2.118 -6.780 1.00 83.62 109 GLY A N 1
ATOM 895 C CA . GLY A 1 109 ? 19.334 1.027 -5.833 1.00 83.62 109 GLY A CA 1
ATOM 896 C C . GLY A 1 109 ? 19.605 1.531 -4.415 1.00 83.62 109 GLY A C 1
ATOM 897 O O . GLY A 1 109 ? 19.025 1.013 -3.461 1.00 83.62 109 GLY A O 1
ATOM 898 N N . ILE A 1 110 ? 20.411 2.589 -4.271 1.00 86.81 110 ILE A N 1
ATOM 899 C CA . ILE A 1 110 ? 20.680 3.245 -2.983 1.00 86.81 110 ILE A CA 1
ATOM 900 C C . ILE A 1 110 ? 19.391 3.834 -2.395 1.00 86.81 110 ILE A C 1
ATOM 902 O O . ILE A 1 110 ? 19.093 3.600 -1.221 1.00 86.81 110 ILE A O 1
ATOM 906 N N . ILE A 1 111 ? 18.599 4.552 -3.199 1.00 83.62 111 ILE A N 1
ATOM 907 C CA . ILE A 1 111 ? 17.313 5.117 -2.765 1.00 83.62 111 ILE A CA 1
ATOM 908 C C . ILE A 1 111 ? 16.377 4.000 -2.289 1.00 83.62 111 ILE A C 1
ATOM 910 O O . ILE A 1 111 ? 15.861 4.069 -1.173 1.00 83.62 111 ILE A O 1
ATOM 914 N N . VAL A 1 112 ? 16.195 2.945 -3.089 1.00 80.44 112 VAL A N 1
ATOM 915 C CA . VAL A 1 112 ? 15.347 1.796 -2.729 1.00 80.44 112 VAL A CA 1
ATOM 916 C C . VAL A 1 112 ? 15.847 1.123 -1.450 1.00 80.44 112 VAL A C 1
ATOM 918 O O . VAL A 1 112 ? 15.044 0.827 -0.568 1.00 80.44 112 VAL A O 1
ATOM 921 N N . TYR A 1 113 ? 17.157 0.937 -1.294 1.00 83.94 113 TYR A N 1
ATOM 922 C CA . TYR A 1 113 ? 17.743 0.380 -0.077 1.00 83.94 113 TYR A CA 1
ATOM 923 C C . TYR A 1 113 ? 17.416 1.220 1.167 1.00 83.94 113 TYR A C 1
ATOM 925 O O . TYR A 1 113 ? 16.985 0.665 2.182 1.00 83.94 113 TYR A O 1
ATOM 933 N N . PHE A 1 114 ? 17.558 2.548 1.101 1.00 80.81 114 PHE A N 1
ATOM 934 C CA . PHE A 1 114 ? 17.197 3.427 2.218 1.00 80.81 114 PHE A CA 1
ATOM 935 C C . PHE A 1 114 ? 15.695 3.400 2.524 1.00 80.81 114 PHE A C 1
ATOM 937 O O . PHE A 1 114 ? 15.320 3.387 3.698 1.00 80.81 114 PHE A O 1
ATOM 944 N N . LEU A 1 115 ? 14.842 3.317 1.499 1.00 78.75 115 LEU A N 1
ATOM 945 C CA . LEU A 1 115 ? 13.396 3.155 1.676 1.00 78.75 115 LEU A CA 1
ATOM 946 C C . LEU A 1 115 ? 13.056 1.830 2.378 1.00 78.75 115 LEU A C 1
ATOM 948 O O . LEU A 1 115 ? 12.289 1.831 3.339 1.00 78.75 115 LEU A O 1
ATOM 952 N N . LEU A 1 116 ? 13.669 0.716 1.962 1.00 77.25 116 LEU A N 1
ATOM 953 C CA . LEU A 1 116 ? 13.489 -0.596 2.599 1.00 77.25 116 LEU A CA 1
ATOM 954 C C . LEU A 1 116 ? 14.028 -0.625 4.033 1.00 77.25 116 LEU A C 1
ATOM 956 O O . LEU A 1 116 ? 13.421 -1.234 4.913 1.00 77.25 116 LEU A O 1
ATOM 960 N N . LYS A 1 117 ? 15.148 0.052 4.302 1.00 78.12 117 LYS A N 1
ATOM 961 C CA . LYS A 1 117 ? 15.677 0.194 5.663 1.00 78.12 117 LYS A CA 1
ATOM 962 C C . LYS A 1 117 ? 14.705 0.977 6.550 1.00 78.12 117 LYS A C 1
ATOM 964 O O . LYS A 1 117 ? 14.493 0.585 7.693 1.00 78.12 117 LYS A O 1
ATOM 969 N N . GLY A 1 118 ? 14.075 2.020 6.009 1.00 70.31 118 GLY A N 1
ATOM 970 C CA . GLY A 1 118 ? 13.038 2.791 6.697 1.00 70.31 118 GLY A CA 1
ATOM 971 C C . GLY A 1 118 ? 11.748 2.012 6.979 1.00 70.31 118 GLY A C 1
ATOM 972 O O . GLY A 1 118 ? 10.970 2.448 7.819 1.00 70.31 118 GLY A O 1
ATOM 973 N N . LEU A 1 119 ? 11.516 0.869 6.321 1.00 71.19 119 LEU A N 1
ATOM 974 C CA . LEU A 1 119 ? 10.377 -0.019 6.594 1.00 71.19 119 LEU A CA 1
ATOM 975 C C . LEU A 1 119 ? 10.607 -0.979 7.770 1.00 71.19 119 LEU A C 1
ATOM 977 O O . LEU A 1 119 ? 9.657 -1.631 8.187 1.00 71.19 119 LEU A O 1
ATOM 981 N N . LYS A 1 120 ? 11.839 -1.118 8.284 1.00 70.44 120 LYS A N 1
ATOM 982 C CA . LYS A 1 120 ? 12.138 -2.069 9.372 1.00 70.44 120 LYS A CA 1
ATOM 983 C C . LYS A 1 120 ? 11.606 -1.635 10.738 1.00 70.44 120 LYS A C 1
ATOM 985 O O . LYS A 1 120 ? 11.383 -2.503 11.570 1.00 70.44 120 LYS A O 1
ATOM 990 N N . HIS A 1 121 ? 11.408 -0.332 10.931 1.00 68.06 121 HIS A N 1
ATOM 991 C CA . HIS A 1 121 ? 10.896 0.260 12.166 1.00 68.06 121 HIS A CA 1
ATOM 992 C C . HIS A 1 121 ? 9.709 1.179 11.858 1.00 68.06 121 HIS A C 1
ATOM 994 O O . HIS A 1 121 ? 9.844 2.396 11.954 1.00 68.06 121 HIS A O 1
ATOM 1000 N N . PRO A 1 122 ? 8.567 0.641 11.388 1.00 62.03 122 PRO A N 1
ATOM 1001 C CA . PRO A 1 122 ? 7.387 1.447 11.070 1.00 62.03 122 PRO A CA 1
ATOM 1002 C C . PRO A 1 122 ? 6.785 2.145 12.302 1.00 62.03 122 PRO A C 1
ATOM 1004 O O . PRO A 1 122 ? 6.070 3.135 12.147 1.00 62.03 122 PRO A O 1
ATOM 1007 N N . GLU A 1 123 ? 7.060 1.630 13.503 1.00 61.00 123 GLU A N 1
ATOM 1008 C CA . GLU A 1 123 ? 6.666 2.196 14.796 1.00 61.00 123 GLU A CA 1
ATOM 1009 C C . GLU A 1 123 ? 7.356 3.528 15.114 1.00 61.00 123 GLU A C 1
ATOM 1011 O O . GLU A 1 123 ? 6.774 4.395 15.765 1.00 61.00 123 GLU A O 1
ATOM 1016 N N . GLU A 1 124 ? 8.570 3.727 14.608 1.00 67.31 124 GLU A N 1
ATOM 1017 C CA . GLU A 1 124 ? 9.258 5.005 14.671 1.00 67.31 124 GLU A CA 1
ATOM 1018 C C . GLU A 1 124 ? 8.933 5.748 13.382 1.00 67.31 124 GLU A C 1
ATOM 1020 O O . GLU A 1 124 ? 9.184 5.249 12.286 1.00 67.31 124 GLU A O 1
ATOM 1025 N N . THR A 1 125 ? 8.346 6.946 13.470 1.00 61.84 125 THR A N 1
ATOM 1026 C CA . THR A 1 125 ? 8.052 7.731 12.265 1.00 61.84 125 THR A CA 1
ATOM 1027 C C . THR A 1 125 ? 9.377 8.103 11.604 1.00 61.84 125 THR A C 1
ATOM 1029 O O . THR A 1 125 ? 10.005 9.105 11.957 1.00 61.84 125 THR A O 1
ATOM 1032 N N . ALA A 1 126 ? 9.837 7.271 10.667 1.00 63.94 126 ALA A N 1
ATOM 1033 C CA . ALA A 1 126 ? 11.102 7.487 9.994 1.00 63.94 126 ALA A CA 1
ATOM 1034 C C . ALA A 1 126 ? 11.084 8.877 9.356 1.00 63.94 126 ALA A C 1
ATOM 1036 O O . ALA A 1 126 ? 10.035 9.354 8.913 1.00 63.94 126 ALA A O 1
ATOM 1037 N N . PHE A 1 127 ? 12.255 9.513 9.275 1.00 68.00 127 PHE A N 1
ATOM 1038 C CA . PHE A 1 127 ? 12.425 10.849 8.698 1.00 68.00 127 PHE A CA 1
ATOM 1039 C C . PHE A 1 127 ? 11.584 11.039 7.423 1.00 68.00 127 PHE A C 1
ATOM 1041 O O . PHE A 1 127 ? 10.805 11.979 7.314 1.00 68.00 127 PHE A O 1
ATOM 1048 N N . VAL A 1 128 ? 11.650 10.081 6.496 1.00 67.38 128 VAL A N 1
ATOM 1049 C CA . VAL A 1 128 ? 10.939 10.151 5.214 1.00 67.38 128 VAL A CA 1
ATOM 1050 C C . VAL A 1 128 ? 9.416 10.155 5.395 1.00 67.38 128 VAL A C 1
ATOM 1052 O O . VAL A 1 128 ? 8.721 10.962 4.784 1.00 67.38 128 VAL A O 1
ATOM 1055 N N . ALA A 1 129 ? 8.889 9.315 6.283 1.00 71.19 129 ALA A N 1
ATOM 1056 C CA . ALA A 1 129 ? 7.459 9.234 6.547 1.00 71.19 129 ALA A CA 1
ATOM 1057 C C . ALA A 1 129 ? 6.911 10.520 7.188 1.00 71.19 129 ALA A C 1
ATOM 1059 O O . ALA A 1 129 ? 5.776 10.907 6.910 1.00 71.19 129 ALA A O 1
ATOM 1060 N N . LYS A 1 130 ? 7.724 11.211 7.997 1.00 73.94 130 LYS A N 1
ATOM 1061 C CA . LYS A 1 130 ? 7.360 12.487 8.627 1.00 73.94 130 LYS A CA 1
ATOM 1062 C C . LYS A 1 130 ? 7.295 13.656 7.635 1.00 73.94 130 LYS A C 1
ATOM 1064 O O . LYS A 1 130 ? 6.441 14.519 7.798 1.00 73.94 130 LYS A O 1
ATOM 1069 N N . TYR A 1 131 ? 8.191 13.703 6.645 1.00 77.00 131 TYR A N 1
ATOM 1070 C CA . TYR A 1 131 ? 8.296 14.844 5.719 1.00 77.00 131 TYR A CA 1
ATOM 1071 C C . TYR A 1 131 ? 7.573 14.645 4.383 1.00 77.00 131 TYR A C 1
ATOM 1073 O O . TYR A 1 131 ? 7.141 15.625 3.783 1.00 77.00 131 TYR A O 1
ATOM 1081 N N . PHE A 1 132 ? 7.441 13.404 3.907 1.00 80.06 132 PHE A N 1
ATOM 1082 C CA . PHE A 1 132 ? 6.861 13.106 2.592 1.00 80.06 132 PHE A CA 1
ATOM 1083 C C . PHE A 1 132 ? 5.481 12.440 2.665 1.00 80.06 132 PHE A C 1
ATOM 1085 O O . PHE A 1 132 ? 4.837 12.266 1.632 1.00 80.06 132 PHE A O 1
ATOM 1092 N N . GLY A 1 133 ? 5.019 12.047 3.853 1.00 80.88 133 GLY A N 1
ATOM 1093 C CA . GLY A 1 133 ? 3.659 11.551 4.068 1.00 80.88 133 GLY A CA 1
ATOM 1094 C C . GLY A 1 133 ? 2.778 12.557 4.789 1.00 80.88 133 GLY A C 1
ATOM 1095 O O . GLY A 1 133 ? 3.261 13.482 5.445 1.00 80.88 133 GLY A O 1
ATOM 1096 N N . LYS A 1 134 ? 1.468 12.345 4.704 1.00 85.62 134 LYS A N 1
ATOM 1097 C CA . LYS A 1 134 ? 0.498 13.012 5.561 1.00 85.62 134 LYS A CA 1
ATOM 1098 C C . LYS A 1 134 ? 0.433 12.268 6.892 1.00 85.62 134 LYS A C 1
ATOM 1100 O O . LYS A 1 134 ? 0.231 11.055 6.930 1.00 85.62 134 LYS A O 1
ATOM 1105 N N . LEU A 1 135 ? 0.578 13.013 7.985 1.00 87.19 135 LEU A N 1
ATOM 1106 C CA . LEU A 1 135 ? 0.306 12.494 9.321 1.00 87.19 135 LEU A CA 1
ATOM 1107 C C . LEU A 1 135 ? -1.207 12.375 9.516 1.00 87.19 135 LEU A C 1
ATOM 1109 O O . LEU A 1 135 ? -1.954 13.330 9.289 1.00 87.19 135 LEU A O 1
ATOM 1113 N N . ILE A 1 136 ? -1.641 11.188 9.914 1.00 88.56 136 ILE A N 1
ATOM 1114 C CA . ILE A 1 136 ? -3.030 10.837 10.180 1.00 88.56 136 ILE A CA 1
ATOM 1115 C C . ILE A 1 136 ? -3.135 10.493 11.661 1.00 88.56 136 ILE A C 1
ATOM 1117 O O . ILE A 1 136 ? -2.406 9.634 12.155 1.00 88.56 136 ILE A O 1
ATOM 1121 N N . GLU A 1 137 ? -4.043 11.169 12.358 1.00 90.94 137 GLU A N 1
ATOM 1122 C CA . GLU A 1 137 ? -4.463 10.775 13.699 1.00 90.94 137 GLU A CA 1
ATOM 1123 C C . GLU A 1 137 ? -5.595 9.751 13.584 1.00 90.94 137 GLU A C 1
ATOM 1125 O O . GLU A 1 137 ? -6.561 9.970 12.850 1.00 90.94 137 GLU A O 1
ATOM 1130 N N . SER A 1 138 ? -5.479 8.647 14.315 1.00 93.25 138 SER A N 1
ATOM 1131 C CA . SER A 1 138 ? -6.514 7.622 14.446 1.00 93.25 138 SER A CA 1
ATOM 1132 C C . SER A 1 138 ? -6.606 7.168 15.903 1.00 93.25 138 SER A C 1
ATOM 1134 O O . SER A 1 138 ? -5.849 7.637 16.759 1.00 93.25 138 SER A O 1
ATOM 1136 N N . LYS A 1 139 ? -7.577 6.307 16.216 1.00 95.31 139 LYS A N 1
ATOM 1137 C CA . LYS A 1 139 ? -7.819 5.824 17.577 1.00 95.31 139 LYS A CA 1
ATOM 1138 C C . LYS A 1 139 ? -8.087 4.332 17.597 1.00 95.31 139 LYS A C 1
ATOM 1140 O O . LYS A 1 139 ? -8.912 3.834 16.837 1.00 95.31 139 LYS A O 1
ATOM 1145 N N . ASN A 1 140 ? -7.460 3.648 18.543 1.00 95.81 140 ASN A N 1
ATOM 1146 C CA . ASN A 1 140 ? -7.852 2.299 18.925 1.00 95.81 140 ASN A CA 1
ATOM 1147 C C . ASN A 1 140 ? -8.923 2.388 20.007 1.00 95.81 140 ASN A C 1
ATOM 1149 O O . ASN A 1 140 ? -8.732 3.099 20.992 1.00 95.81 140 ASN A O 1
ATOM 1153 N N . VAL A 1 141 ? -10.025 1.658 19.846 1.00 96.50 141 VAL A N 1
ATOM 1154 C CA . VAL A 1 141 ? -11.053 1.513 20.882 1.00 96.50 141 VAL A CA 1
ATOM 1155 C C . VAL A 1 141 ? -10.972 0.104 21.437 1.00 96.50 141 VAL A C 1
ATOM 1157 O O . VAL A 1 141 ? -11.002 -0.864 20.679 1.00 96.50 141 VAL A O 1
ATOM 1160 N N . PHE A 1 142 ? -10.848 -0.021 22.753 1.00 96.94 142 PHE A N 1
ATOM 1161 C CA . PHE A 1 142 ? -10.723 -1.316 23.403 1.00 96.94 142 PHE A CA 1
ATOM 1162 C C . PHE A 1 142 ? -11.343 -1.315 24.796 1.00 96.94 142 PHE A C 1
ATOM 1164 O O . PHE A 1 142 ? -11.501 -0.283 25.446 1.00 96.94 142 PHE A O 1
ATOM 1171 N N . ILE A 1 143 ? -11.641 -2.518 25.268 1.00 96.62 143 ILE A N 1
ATOM 1172 C CA . ILE A 1 143 ? -12.068 -2.804 26.634 1.00 96.62 143 ILE A CA 1
ATOM 1173 C C . ILE A 1 143 ? -11.075 -3.776 27.269 1.00 96.62 143 ILE A C 1
ATOM 1175 O O . ILE A 1 143 ? -10.423 -4.563 26.577 1.00 96.62 143 ILE A O 1
ATOM 1179 N N . LYS A 1 144 ? -10.964 -3.755 28.598 1.00 93.88 144 LYS A N 1
ATOM 1180 C CA . LYS A 1 144 ? -10.175 -4.743 29.342 1.00 93.88 144 LYS A CA 1
ATOM 1181 C C . LYS A 1 144 ? -11.079 -5.492 30.306 1.00 93.88 144 LYS A C 1
ATOM 1183 O O . LYS A 1 144 ? -11.486 -4.939 31.320 1.00 93.88 144 LYS A O 1
ATOM 1188 N N . VAL A 1 145 ? -11.341 -6.761 30.010 1.00 92.12 145 VAL A N 1
ATOM 1189 C CA . VAL A 1 145 ? -12.150 -7.632 30.870 1.00 92.12 145 VAL A CA 1
ATOM 1190 C C . VAL A 1 145 ? -11.226 -8.364 31.850 1.00 92.12 145 VAL A C 1
ATOM 1192 O O . VAL A 1 145 ? -10.418 -9.187 31.412 1.00 92.12 145 VAL A O 1
ATOM 1195 N N . PRO A 1 146 ? -11.285 -8.082 33.165 1.00 89.75 146 PRO A N 1
ATOM 1196 C CA . PRO A 1 146 ? -10.437 -8.759 34.138 1.00 89.75 146 PRO A CA 1
ATOM 1197 C C . PRO A 1 146 ? -10.872 -10.216 34.346 1.00 89.75 146 PRO A C 1
ATOM 1199 O O . PRO A 1 146 ? -12.053 -10.564 34.263 1.00 89.75 146 PRO A O 1
ATOM 1202 N N . ALA A 1 147 ? -9.912 -11.084 34.673 1.00 88.56 147 ALA A N 1
ATOM 1203 C CA . ALA A 1 147 ? -10.209 -12.462 35.044 1.00 88.56 147 ALA A CA 1
ATOM 1204 C C . ALA A 1 147 ? -11.012 -12.500 36.358 1.00 88.56 147 ALA A C 1
ATOM 1206 O O . ALA A 1 147 ? -10.585 -11.959 37.372 1.00 88.56 147 ALA A O 1
ATOM 1207 N N . LYS A 1 148 ? -12.167 -13.182 36.366 1.00 86.44 148 LYS A N 1
ATOM 1208 C CA . LYS A 1 148 ? -13.072 -13.201 37.536 1.00 86.44 148 LYS A CA 1
ATOM 1209 C C . LYS A 1 148 ? -12.523 -13.946 38.760 1.00 86.44 148 LYS A C 1
ATOM 1211 O O . LYS A 1 148 ? -12.955 -13.672 39.871 1.00 86.44 148 LYS A O 1
ATOM 1216 N N . LYS A 1 149 ? -11.655 -14.946 38.564 1.00 89.25 149 LYS A N 1
ATOM 1217 C CA . LYS A 1 149 ? -11.234 -15.897 39.618 1.00 89.25 149 LYS A CA 1
ATOM 1218 C C . LYS A 1 149 ? -9.719 -16.014 39.797 1.00 89.25 149 LYS A C 1
ATOM 1220 O O . LYS A 1 149 ? -9.269 -16.843 40.580 1.00 89.25 149 LYS A O 1
ATOM 1225 N N . ILE A 1 150 ? -8.937 -15.242 39.048 1.00 89.44 150 ILE A N 1
ATOM 1226 C CA . ILE A 1 150 ? -7.475 -15.312 39.064 1.00 89.44 150 ILE A CA 1
ATOM 1227 C C . ILE A 1 150 ? -6.961 -13.906 39.345 1.00 89.44 150 ILE A C 1
ATOM 1229 O O . ILE A 1 150 ? -7.469 -12.946 38.770 1.00 89.44 150 ILE A O 1
ATOM 1233 N N . ASP A 1 151 ? -5.967 -13.805 40.226 1.00 87.19 151 ASP A N 1
ATOM 1234 C CA . ASP A 1 151 ? -5.219 -12.570 40.455 1.00 87.19 151 ASP A CA 1
ATOM 1235 C C . ASP A 1 151 ? -4.765 -11.987 39.101 1.00 87.19 151 ASP A C 1
ATOM 1237 O O . ASP A 1 151 ? -4.128 -12.712 38.328 1.00 87.19 151 ASP A O 1
ATOM 1241 N N . PRO A 1 152 ? -5.066 -10.711 38.790 1.00 81.81 152 PRO A N 1
ATOM 1242 C CA . PRO A 1 152 ? -4.656 -10.067 37.544 1.00 81.81 152 PRO A CA 1
ATOM 1243 C C . PRO A 1 152 ? -3.165 -10.209 37.215 1.00 81.81 152 PRO A C 1
ATOM 1245 O O . PRO A 1 152 ? -2.818 -10.258 36.039 1.00 81.81 152 PRO A O 1
ATOM 1248 N N . ASN A 1 153 ? -2.293 -10.320 38.222 1.00 84.50 153 ASN A N 1
ATOM 1249 C CA . ASN A 1 153 ? -0.847 -10.483 38.030 1.00 84.50 153 ASN A CA 1
ATOM 1250 C C . ASN A 1 153 ? -0.436 -11.918 37.661 1.00 84.50 153 ASN A C 1
ATOM 1252 O O . ASN A 1 153 ? 0.684 -12.147 37.211 1.00 84.50 153 ASN A O 1
ATOM 1256 N N . LYS A 1 154 ? -1.325 -12.894 37.876 1.00 87.75 154 LYS A N 1
ATOM 1257 C CA . LYS A 1 154 ? -1.119 -14.319 37.562 1.00 87.75 154 LYS A CA 1
ATOM 1258 C C . LYS A 1 154 ? -1.959 -14.786 36.375 1.00 87.75 154 LYS A C 1
ATOM 1260 O O . LYS A 1 154 ? -1.745 -15.885 35.868 1.00 87.75 154 LYS A O 1
ATOM 1265 N N . ALA A 1 155 ? -2.934 -13.986 35.953 1.00 87.94 155 ALA A N 1
ATOM 1266 C CA . ALA A 1 155 ? -3.751 -14.265 34.786 1.00 87.94 155 ALA A CA 1
ATOM 1267 C C . ALA A 1 155 ? -2.959 -13.985 33.497 1.00 87.94 155 ALA A C 1
ATOM 1269 O O . ALA A 1 155 ? -2.327 -12.941 33.356 1.00 87.94 155 ALA A O 1
ATOM 1270 N N . GLY A 1 156 ? -3.013 -14.909 32.536 1.00 88.38 156 GLY A N 1
ATOM 1271 C CA . GLY A 1 156 ? -2.535 -14.645 31.178 1.00 88.38 156 GLY A CA 1
ATOM 1272 C C . GLY A 1 156 ? -3.447 -13.653 30.449 1.00 88.38 156 GLY A C 1
ATOM 1273 O O . GLY A 1 156 ? -4.642 -13.576 30.736 1.00 88.38 156 GLY A O 1
ATOM 1274 N N . ASN A 1 157 ? -2.896 -12.917 29.481 1.00 90.75 157 ASN A N 1
ATOM 1275 C CA . ASN A 1 157 ? -3.671 -12.008 28.637 1.00 90.75 157 ASN A CA 1
ATOM 1276 C C . ASN A 1 157 ? -4.133 -12.723 27.363 1.00 90.75 157 ASN A C 1
ATOM 1278 O O . ASN A 1 157 ? -3.324 -13.328 26.661 1.00 90.75 157 ASN A O 1
ATOM 1282 N N . ILE A 1 158 ? -5.422 -12.604 27.046 1.00 91.88 158 ILE A N 1
ATOM 1283 C CA . ILE A 1 158 ? -5.981 -12.973 25.743 1.00 91.88 158 ILE A CA 1
ATOM 1284 C C . ILE A 1 158 ? -6.401 -11.674 25.063 1.00 91.88 158 ILE A C 1
ATOM 1286 O O . ILE A 1 158 ? -7.169 -10.902 25.635 1.00 91.88 158 ILE A O 1
ATOM 1290 N N . ILE A 1 159 ? -5.875 -11.426 23.865 1.00 94.38 159 ILE A N 1
ATOM 1291 C CA . ILE A 1 159 ? -6.166 -10.222 23.086 1.00 94.38 159 ILE A CA 1
ATOM 1292 C C . ILE A 1 159 ? -6.976 -10.637 21.863 1.00 94.38 159 ILE A C 1
ATOM 1294 O O . ILE A 1 159 ? -6.513 -11.434 21.049 1.00 94.38 159 ILE A O 1
ATOM 1298 N N . PHE A 1 160 ? -8.174 -10.072 21.739 1.00 94.44 160 PHE A N 1
ATOM 1299 C CA . PHE A 1 160 ? -8.965 -10.109 20.516 1.00 94.44 160 PHE A CA 1
ATOM 1300 C C . PHE A 1 160 ? -8.822 -8.752 19.838 1.00 94.44 160 PHE A C 1
ATOM 1302 O O . PHE A 1 160 ? -9.145 -7.727 20.437 1.00 94.44 160 PHE A O 1
ATOM 1309 N N . SER A 1 161 ? -8.310 -8.741 18.613 1.00 94.94 161 SER A N 1
ATOM 1310 C CA . SER A 1 161 ? -8.136 -7.523 17.829 1.00 94.94 161 SER A CA 1
ATOM 1311 C C . SER A 1 161 ? -8.786 -7.677 16.461 1.00 94.94 161 SER A C 1
ATOM 1313 O O . SER A 1 161 ? -8.791 -8.755 15.865 1.00 94.94 161 SER A O 1
ATOM 1315 N N . ALA A 1 162 ? -9.345 -6.577 15.969 1.00 92.88 162 ALA A N 1
ATOM 1316 C CA . ALA A 1 162 ? -9.897 -6.472 14.632 1.00 92.88 162 ALA A CA 1
ATOM 1317 C C . ALA A 1 162 ? -9.596 -5.077 14.086 1.00 92.88 162 ALA A C 1
ATOM 1319 O O . ALA A 1 162 ? -9.659 -4.086 14.812 1.00 92.88 162 ALA A O 1
ATOM 1320 N N . HIS A 1 163 ? -9.276 -5.011 12.799 1.00 92.44 163 HIS A N 1
ATOM 1321 C CA . HIS A 1 163 ? -9.137 -3.747 12.093 1.00 92.44 163 HIS A CA 1
ATOM 1322 C C . HIS A 1 163 ? -10.517 -3.267 11.665 1.00 92.44 163 HIS A C 1
ATOM 1324 O O . HIS A 1 163 ? -11.227 -3.975 10.947 1.00 92.44 163 HIS A O 1
ATOM 1330 N N . ILE A 1 164 ? -10.897 -2.076 12.125 1.00 91.12 164 ILE A N 1
ATOM 1331 C CA . ILE A 1 164 ? -12.153 -1.453 11.716 1.00 91.12 164 ILE A CA 1
ATOM 1332 C C . ILE A 1 164 ? -11.975 -0.619 10.455 1.00 91.12 164 ILE A C 1
ATOM 1334 O O . ILE A 1 164 ? -12.954 -0.378 9.770 1.00 91.12 164 ILE A O 1
ATOM 1338 N N . ASP A 1 165 ? -10.770 -0.182 10.106 1.00 86.44 165 ASP A N 1
ATOM 1339 C CA . ASP A 1 165 ? -10.535 0.620 8.913 1.00 86.44 165 ASP A CA 1
ATOM 1340 C C . ASP A 1 165 ? -10.745 -0.189 7.622 1.00 86.44 165 ASP A C 1
ATOM 1342 O O . ASP A 1 165 ? -10.561 -1.406 7.557 1.00 86.44 165 ASP A O 1
ATOM 1346 N N . SER A 1 166 ? -11.154 0.503 6.558 1.00 84.62 166 SER A N 1
ATOM 1347 C CA . SER A 1 166 ? -11.288 -0.095 5.228 1.00 84.62 166 SER A CA 1
ATOM 1348 C C . SER A 1 166 ? -10.205 0.427 4.298 1.00 84.62 166 SER A C 1
ATOM 1350 O O . SER A 1 166 ? -9.992 1.639 4.195 1.00 84.62 166 SER A O 1
ATOM 1352 N N . LYS A 1 167 ? -9.617 -0.467 3.500 1.00 78.31 167 LYS A N 1
ATOM 1353 C CA . LYS A 1 167 ? -8.812 -0.059 2.347 1.00 78.31 167 LYS A CA 1
ATOM 1354 C C . LYS A 1 167 ? -9.751 0.406 1.238 1.00 78.31 167 LYS A C 1
ATOM 1356 O O . LYS A 1 167 ? -10.383 -0.410 0.576 1.00 78.31 167 LYS A O 1
ATOM 1361 N N . SER A 1 168 ? -9.827 1.714 1.016 1.00 66.81 168 SER A N 1
ATOM 1362 C CA . SER A 1 168 ? -10.555 2.259 -0.133 1.00 66.81 168 SER A CA 1
ATOM 1363 C C . SER A 1 168 ? -9.758 1.987 -1.411 1.00 66.81 168 SER A C 1
ATOM 1365 O O . SER A 1 168 ? -8.744 2.631 -1.670 1.00 66.81 168 SER A O 1
ATOM 1367 N N . GLN A 1 169 ? -10.185 0.988 -2.185 1.00 69.19 169 GLN A N 1
ATOM 1368 C CA . GLN A 1 169 ? -9.614 0.640 -3.488 1.00 69.19 169 GLN A CA 1
ATOM 1369 C C . GLN A 1 169 ? -10.748 0.571 -4.517 1.00 69.19 169 GLN A C 1
ATOM 1371 O O . GLN A 1 169 ? -11.657 -0.236 -4.385 1.00 69.19 169 GLN A O 1
ATOM 1376 N N . ALA A 1 170 ? -10.696 1.417 -5.546 1.00 68.69 170 ALA A N 1
ATOM 1377 C CA . ALA A 1 170 ? -11.634 1.402 -6.677 1.00 68.69 170 ALA A CA 1
ATOM 1378 C C . ALA A 1 170 ? -11.330 0.308 -7.722 1.00 68.69 170 ALA A C 1
ATOM 1380 O O . ALA A 1 170 ? -12.205 -0.047 -8.502 1.00 68.69 170 ALA A O 1
ATOM 1381 N N . TYR A 1 171 ? -10.108 -0.237 -7.741 1.00 76.50 171 TYR A N 1
ATOM 1382 C CA . TYR A 1 171 ? -9.713 -1.311 -8.657 1.00 76.50 171 TYR A CA 1
ATOM 1383 C C . TYR A 1 171 ? -9.496 -2.613 -7.898 1.00 76.50 171 TYR A C 1
ATOM 1385 O O . TYR A 1 171 ? -8.985 -2.609 -6.776 1.00 76.50 171 TYR A O 1
ATOM 1393 N N . SER A 1 172 ? -9.830 -3.735 -8.537 1.00 83.25 172 SER A N 1
ATOM 1394 C CA . SER A 1 172 ? -9.606 -5.051 -7.950 1.00 83.25 172 SER A CA 1
ATOM 1395 C C . SER A 1 172 ? -8.114 -5.301 -7.724 1.00 83.25 172 SER A C 1
ATOM 1397 O O . SER A 1 172 ? -7.253 -4.923 -8.529 1.00 83.25 172 SER A O 1
ATOM 1399 N N . THR A 1 173 ? -7.793 -5.987 -6.626 1.00 82.81 173 THR A N 1
ATOM 1400 C CA . THR A 1 173 ? -6.422 -6.416 -6.324 1.00 82.81 173 THR A CA 1
ATOM 1401 C C . THR A 1 173 ? -5.822 -7.222 -7.481 1.00 82.81 173 THR A C 1
ATOM 1403 O O . THR A 1 173 ? -4.634 -7.097 -7.765 1.00 82.81 173 THR A O 1
ATOM 1406 N N . THR A 1 174 ? -6.653 -7.968 -8.212 1.00 88.69 174 THR A N 1
ATOM 1407 C CA . THR A 1 174 ? -6.261 -8.759 -9.382 1.00 88.69 174 THR A CA 1
ATOM 1408 C C . THR A 1 174 ? -5.632 -7.915 -10.491 1.00 88.69 174 THR A C 1
ATOM 1410 O O . THR A 1 174 ? -4.573 -8.289 -10.991 1.00 88.69 174 THR A O 1
ATOM 1413 N N . ILE A 1 175 ? -6.221 -6.763 -10.844 1.00 88.31 175 ILE A N 1
ATOM 1414 C CA . ILE A 1 175 ? -5.668 -5.881 -11.890 1.00 88.31 175 ILE A CA 1
ATOM 1415 C C . ILE A 1 175 ? -4.298 -5.358 -11.462 1.00 88.31 175 ILE A C 1
ATOM 1417 O O . ILE A 1 175 ? -3.347 -5.418 -12.234 1.00 88.31 175 ILE A O 1
ATOM 1421 N N . ARG A 1 176 ? -4.160 -4.909 -10.209 1.00 84.12 176 ARG A N 1
ATOM 1422 C CA . ARG A 1 176 ? -2.869 -4.430 -9.692 1.00 84.12 176 ARG A CA 1
ATOM 1423 C C . ARG A 1 176 ? -1.800 -5.513 -9.741 1.00 84.12 176 ARG A C 1
ATOM 1425 O O . ARG A 1 176 ? -0.695 -5.249 -10.197 1.00 84.12 176 ARG A O 1
ATOM 1432 N N . VAL A 1 177 ? -2.126 -6.726 -9.293 1.00 89.12 177 VAL A N 1
ATOM 1433 C CA . VAL A 1 177 ? -1.196 -7.864 -9.332 1.00 89.12 177 VAL A CA 1
ATOM 1434 C C . VAL A 1 177 ? -0.786 -8.183 -10.767 1.00 89.12 177 VAL A C 1
ATOM 1436 O O . VAL A 1 177 ? 0.385 -8.461 -11.007 1.00 89.12 177 VAL A O 1
ATOM 1439 N N . PHE A 1 178 ? -1.719 -8.120 -11.718 1.00 93.06 178 PHE A N 1
ATOM 1440 C CA . PHE A 1 178 ? -1.405 -8.304 -13.131 1.00 93.06 178 PHE A CA 1
ATOM 1441 C C . PHE A 1 178 ? -0.425 -7.236 -13.637 1.00 93.06 178 PHE A C 1
ATOM 1443 O O . PHE A 1 178 ? 0.627 -7.598 -14.155 1.00 93.06 178 PHE A O 1
ATOM 1450 N N . VAL A 1 179 ? -0.700 -5.948 -13.408 1.00 90.50 179 VAL A N 1
ATOM 1451 C CA . VAL A 1 179 ? 0.188 -4.856 -13.851 1.00 90.50 179 VAL A CA 1
ATOM 1452 C C . VAL A 1 179 ? 1.568 -4.950 -13.186 1.00 90.50 179 VAL A C 1
ATOM 1454 O O . VAL A 1 179 ? 2.579 -4.814 -13.863 1.00 90.50 179 VAL A O 1
ATOM 1457 N N . TYR A 1 180 ? 1.648 -5.283 -11.891 1.00 87.62 180 TYR A N 1
ATOM 1458 C CA . TYR A 1 180 ? 2.942 -5.519 -11.237 1.00 87.62 180 TYR A CA 1
ATOM 1459 C C . TYR A 1 180 ? 3.710 -6.692 -11.851 1.00 87.62 180 TYR A C 1
ATOM 1461 O O . TYR A 1 180 ? 4.929 -6.619 -11.968 1.00 87.62 180 TYR A O 1
ATOM 1469 N N . LYS A 1 181 ? 3.028 -7.773 -12.250 1.00 92.19 181 LYS A N 1
ATOM 1470 C CA . LYS A 1 181 ? 3.681 -8.897 -12.935 1.00 92.19 181 LYS A CA 1
ATOM 1471 C C . LYS A 1 181 ? 4.255 -8.466 -14.281 1.00 92.19 181 LYS A C 1
ATOM 1473 O O . LYS A 1 181 ? 5.406 -8.794 -14.549 1.00 92.19 181 LYS A O 1
ATOM 1478 N N . VAL A 1 182 ? 3.489 -7.728 -15.091 1.00 92.94 182 VAL A N 1
ATOM 1479 C CA . VAL A 1 182 ? 3.975 -7.196 -16.378 1.00 92.94 182 VAL A CA 1
ATOM 1480 C C . VAL A 1 182 ? 5.195 -6.306 -16.147 1.00 92.94 182 VAL A C 1
ATOM 1482 O O . VAL A 1 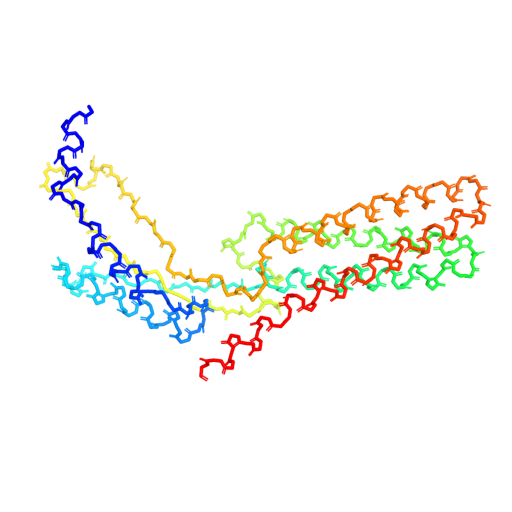182 ? 6.235 -6.564 -16.747 1.00 92.94 182 VAL A O 1
ATOM 1485 N N . TRP A 1 183 ? 5.124 -5.385 -15.183 1.00 90.19 183 TRP A N 1
ATOM 1486 C CA . TRP A 1 183 ? 6.235 -4.504 -14.821 1.00 90.19 183 TRP A CA 1
ATOM 1487 C C . TRP A 1 183 ? 7.496 -5.278 -14.399 1.00 90.19 183 TRP A C 1
ATOM 1489 O O . TRP A 1 183 ? 8.590 -4.982 -14.879 1.00 90.19 183 TRP A O 1
ATOM 1499 N N . ILE A 1 184 ? 7.359 -6.314 -13.556 1.00 88.62 184 ILE A N 1
ATOM 1500 C CA . ILE A 1 184 ? 8.483 -7.168 -13.126 1.00 88.62 184 ILE A CA 1
ATOM 1501 C C . ILE A 1 184 ? 9.095 -7.907 -14.321 1.00 88.62 184 ILE A C 1
ATOM 1503 O O . ILE A 1 184 ? 10.316 -7.903 -14.477 1.00 88.62 184 ILE A O 1
ATOM 1507 N N . TYR A 1 185 ? 8.274 -8.545 -15.160 1.00 91.50 185 TYR A N 1
ATOM 1508 C CA . TYR A 1 185 ? 8.780 -9.292 -16.313 1.00 91.50 185 TYR A CA 1
ATOM 1509 C C . TYR A 1 185 ? 9.428 -8.367 -17.345 1.00 91.50 185 TYR A C 1
ATOM 1511 O O . TYR A 1 185 ? 10.516 -8.675 -17.826 1.00 91.50 185 TYR A O 1
ATOM 1519 N N . ALA A 1 186 ? 8.817 -7.219 -17.640 1.00 90.06 186 ALA A N 1
ATOM 1520 C CA . ALA A 1 186 ? 9.379 -6.222 -18.543 1.00 90.06 186 ALA A CA 1
ATOM 1521 C C . ALA A 1 186 ? 10.719 -5.690 -18.017 1.00 90.06 186 ALA A C 1
ATOM 1523 O O . ALA A 1 186 ? 11.685 -5.635 -18.774 1.00 90.06 186 ALA A O 1
ATOM 1524 N N . GLY A 1 187 ? 10.815 -5.393 -16.716 1.00 87.69 187 GLY A N 1
ATOM 1525 C CA . GLY A 1 187 ? 12.069 -5.000 -16.070 1.00 87.69 187 GLY A CA 1
ATOM 1526 C C . GLY A 1 187 ? 13.152 -6.078 -16.149 1.00 87.69 187 GLY A C 1
ATOM 1527 O O . GLY A 1 187 ? 14.302 -5.777 -16.465 1.00 87.69 187 GLY A O 1
ATOM 1528 N N . PHE A 1 188 ? 12.788 -7.342 -15.921 1.00 89.44 188 PHE A N 1
ATOM 1529 C CA . PHE A 1 188 ? 13.709 -8.474 -16.033 1.00 89.44 188 PHE A CA 1
ATOM 1530 C C . PHE A 1 188 ? 14.237 -8.655 -17.464 1.00 89.44 188 PHE A C 1
ATOM 1532 O O . PHE A 1 188 ? 15.447 -8.766 -17.662 1.00 89.44 188 PHE A O 1
ATOM 1539 N N . PHE A 1 189 ? 13.356 -8.633 -18.469 1.00 89.38 189 PHE A N 1
ATOM 1540 C CA . PHE A 1 189 ? 13.766 -8.734 -19.872 1.00 89.38 189 PHE A CA 1
ATOM 1541 C C . PHE A 1 189 ? 14.572 -7.516 -20.329 1.00 89.38 189 PHE A C 1
ATOM 1543 O O . PHE A 1 189 ? 15.577 -7.697 -21.011 1.00 89.38 189 PHE A O 1
ATOM 1550 N N . ALA A 1 190 ? 14.201 -6.302 -19.910 1.00 87.00 190 ALA A N 1
ATOM 1551 C CA . ALA A 1 190 ? 14.982 -5.098 -20.183 1.00 87.00 190 ALA A CA 1
ATOM 1552 C C . ALA A 1 190 ? 16.410 -5.230 -19.638 1.00 87.00 190 ALA A C 1
ATOM 1554 O O . ALA A 1 190 ? 17.364 -4.978 -20.366 1.00 87.00 190 ALA A O 1
ATOM 1555 N N . ALA A 1 191 ? 16.573 -5.702 -18.396 1.00 86.00 191 ALA A N 1
ATOM 1556 C CA . ALA A 1 191 ? 17.891 -5.931 -17.811 1.00 86.00 191 ALA A CA 1
ATOM 1557 C C . ALA A 1 191 ? 18.713 -6.957 -18.611 1.00 86.00 191 ALA A C 1
ATOM 1559 O O . ALA A 1 191 ? 19.888 -6.717 -18.880 1.00 86.00 191 ALA A O 1
ATOM 1560 N N . ILE A 1 192 ? 18.103 -8.069 -19.041 1.00 89.31 192 ILE A N 1
ATOM 1561 C CA . ILE A 1 192 ? 18.773 -9.059 -19.900 1.00 89.31 192 ILE A CA 1
ATOM 1562 C C . ILE A 1 192 ? 19.204 -8.428 -21.225 1.00 89.31 192 ILE A C 1
ATOM 1564 O O . ILE A 1 192 ? 20.355 -8.591 -21.622 1.00 89.31 192 ILE A O 1
ATOM 1568 N N . PHE A 1 193 ? 18.314 -7.707 -21.909 1.00 88.56 193 PHE A N 1
ATOM 1569 C CA . PHE A 1 193 ? 18.641 -7.110 -23.202 1.00 88.56 193 PHE A CA 1
ATOM 1570 C C . PHE A 1 193 ? 19.737 -6.052 -23.086 1.00 88.56 193 PHE A C 1
ATOM 1572 O O . PHE A 1 193 ? 20.632 -6.047 -23.921 1.00 88.56 193 PHE A O 1
ATOM 1579 N N . ILE A 1 194 ? 19.740 -5.245 -22.021 1.00 83.44 194 ILE A N 1
ATOM 1580 C CA . ILE A 1 194 ? 20.826 -4.300 -21.724 1.00 83.44 194 ILE A CA 1
ATOM 1581 C C . ILE A 1 194 ? 22.159 -5.037 -21.562 1.00 83.44 194 ILE A C 1
ATOM 1583 O O . ILE A 1 194 ? 23.159 -4.636 -22.150 1.00 83.44 194 ILE A O 1
ATOM 1587 N N . LEU A 1 195 ? 22.186 -6.132 -20.796 1.00 85.88 195 LEU A N 1
ATOM 1588 C CA . LEU A 1 195 ? 23.411 -6.911 -20.599 1.00 85.88 195 LEU A CA 1
ATOM 1589 C C . LEU A 1 195 ? 23.928 -7.517 -21.908 1.00 85.88 195 LEU A C 1
ATOM 1591 O O . LEU A 1 195 ? 25.136 -7.519 -22.134 1.00 85.88 195 LEU A O 1
ATOM 1595 N N . ILE A 1 196 ? 23.039 -8.017 -22.771 1.00 87.69 196 ILE A N 1
ATOM 1596 C CA . ILE A 1 196 ? 23.449 -8.568 -24.069 1.00 87.69 196 ILE A CA 1
ATOM 1597 C C . ILE A 1 196 ? 23.912 -7.448 -25.012 1.00 87.69 196 ILE A C 1
ATOM 1599 O O . ILE A 1 196 ? 24.914 -7.624 -25.703 1.00 87.69 196 ILE A O 1
ATOM 1603 N N . ASP A 1 197 ? 23.228 -6.301 -25.021 1.00 83.00 197 ASP A N 1
ATOM 1604 C CA . ASP A 1 197 ? 23.586 -5.136 -25.840 1.00 83.00 197 ASP A CA 1
ATOM 1605 C C . ASP A 1 197 ? 24.999 -4.636 -25.513 1.00 83.00 197 ASP A C 1
ATOM 1607 O O . ASP A 1 197 ? 25.800 -4.437 -26.420 1.00 83.00 197 ASP A O 1
ATOM 1611 N N . ILE A 1 198 ? 25.353 -4.569 -24.222 1.00 81.88 198 ILE A N 1
ATOM 1612 C CA . ILE A 1 198 ? 26.705 -4.201 -23.761 1.00 81.88 198 ILE A CA 1
ATOM 1613 C C . ILE A 1 198 ? 27.788 -5.142 -24.318 1.00 81.88 198 ILE A C 1
ATOM 1615 O O . ILE A 1 198 ? 28.918 -4.708 -24.536 1.00 81.88 198 ILE A O 1
ATOM 1619 N N . ILE A 1 199 ? 27.476 -6.427 -24.519 1.00 86.25 199 ILE A N 1
ATOM 1620 C CA . ILE A 1 199 ? 28.459 -7.437 -24.939 1.00 86.25 199 ILE A CA 1
ATOM 1621 C C . ILE A 1 199 ? 28.560 -7.532 -26.467 1.00 86.25 199 ILE A C 1
ATOM 1623 O O . ILE A 1 199 ? 29.664 -7.692 -26.985 1.00 86.25 199 ILE A O 1
ATOM 1627 N N . ILE A 1 200 ? 27.427 -7.507 -27.179 1.00 86.56 200 ILE A N 1
ATOM 1628 C CA . ILE A 1 200 ? 27.358 -7.911 -28.596 1.00 86.56 200 ILE A CA 1
ATOM 1629 C C . ILE A 1 200 ? 26.966 -6.757 -29.536 1.00 86.56 200 ILE A C 1
ATOM 1631 O O . ILE A 1 200 ? 27.212 -6.859 -30.733 1.00 86.56 200 ILE A O 1
ATO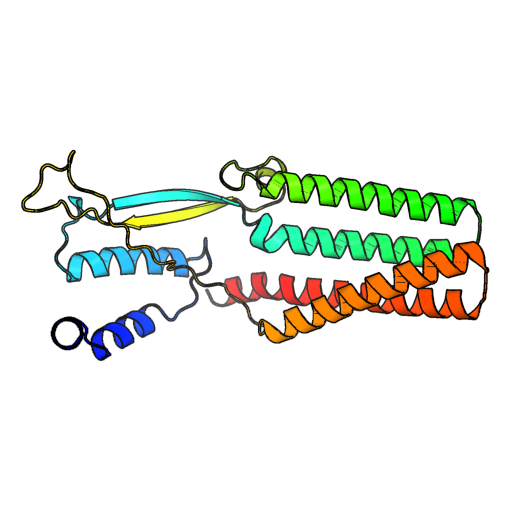M 1635 N N . ASP A 1 201 ? 26.391 -5.664 -29.024 1.00 83.12 201 ASP A N 1
ATOM 1636 C CA . ASP A 1 201 ? 26.027 -4.465 -29.799 1.00 83.12 201 ASP A CA 1
ATOM 1637 C C . ASP A 1 201 ? 25.161 -4.753 -31.052 1.00 83.12 201 ASP A C 1
ATOM 1639 O O . ASP A 1 201 ? 25.479 -4.375 -32.181 1.00 83.12 201 ASP A O 1
ATOM 1643 N N . ILE A 1 202 ? 24.041 -5.469 -30.871 1.00 88.50 202 ILE A N 1
ATOM 1644 C CA . ILE A 1 202 ? 23.141 -5.885 -31.965 1.00 88.50 202 ILE A CA 1
ATOM 1645 C C . ILE A 1 202 ? 21.924 -4.951 -32.054 1.00 88.50 202 ILE A C 1
ATOM 1647 O O . ILE A 1 202 ? 21.154 -4.830 -31.104 1.00 88.50 202 ILE A O 1
ATOM 1651 N N . GLU A 1 203 ? 21.646 -4.396 -33.240 1.00 88.19 203 GLU A N 1
ATOM 1652 C CA . GLU A 1 203 ? 20.534 -3.445 -33.456 1.00 88.19 203 GLU A CA 1
ATOM 1653 C C . GLU A 1 203 ? 19.152 -3.992 -33.046 1.00 88.19 203 GLU A C 1
ATOM 1655 O O . GLU A 1 203 ? 18.358 -3.292 -32.420 1.00 88.19 203 GLU A O 1
ATOM 1660 N N . TRP A 1 204 ? 18.858 -5.268 -33.318 1.00 90.19 204 TRP A N 1
ATOM 1661 C CA . TRP A 1 204 ? 17.601 -5.891 -32.880 1.00 90.19 204 TRP A CA 1
ATOM 1662 C C . TRP A 1 204 ? 17.453 -5.940 -31.355 1.00 90.19 204 TRP A C 1
ATOM 1664 O O . TRP A 1 204 ? 16.337 -5.829 -30.846 1.00 90.19 204 TRP A O 1
ATOM 1674 N N . ILE A 1 205 ? 18.562 -6.064 -30.622 1.00 88.81 205 ILE A N 1
ATOM 1675 C CA . ILE A 1 205 ? 18.563 -6.050 -29.156 1.00 88.81 205 ILE A CA 1
ATOM 1676 C C . ILE A 1 205 ? 18.290 -4.634 -28.657 1.00 88.81 205 ILE A C 1
ATOM 1678 O O . ILE A 1 205 ? 17.459 -4.466 -27.770 1.00 88.81 205 ILE A O 1
ATOM 1682 N N . LYS A 1 206 ? 18.862 -3.607 -29.292 1.00 86.50 206 LYS A N 1
ATOM 1683 C CA . LYS A 1 206 ? 18.542 -2.199 -28.999 1.00 86.50 206 LYS A CA 1
ATOM 1684 C C . LYS A 1 206 ? 17.057 -1.899 -29.187 1.00 86.50 206 LYS A C 1
ATOM 1686 O O . LYS A 1 206 ? 16.443 -1.253 -28.335 1.00 86.50 206 LYS A O 1
ATOM 1691 N N . ILE A 1 207 ? 16.455 -2.391 -30.273 1.00 89.69 207 ILE A N 1
ATOM 1692 C CA . ILE A 1 207 ? 15.009 -2.263 -30.514 1.00 89.69 207 ILE A CA 1
ATOM 1693 C C . ILE A 1 207 ? 14.215 -2.976 -29.410 1.00 89.69 207 ILE A C 1
ATOM 1695 O O . ILE A 1 207 ? 13.297 -2.380 -28.845 1.00 89.69 207 ILE A O 1
ATOM 1699 N N . ALA A 1 208 ? 14.583 -4.212 -29.058 1.00 91.06 208 ALA A N 1
ATOM 1700 C CA . ALA A 1 208 ? 13.922 -4.970 -27.995 1.00 91.06 208 ALA A CA 1
ATOM 1701 C C . ALA A 1 208 ? 14.016 -4.266 -26.629 1.00 91.06 208 ALA A C 1
ATOM 1703 O O . ALA A 1 208 ? 13.006 -4.139 -25.932 1.00 91.06 208 ALA A O 1
ATOM 1704 N N . THR A 1 209 ? 15.190 -3.733 -26.280 1.00 88.25 209 THR A N 1
ATOM 1705 C CA . THR A 1 209 ? 15.413 -2.923 -25.077 1.00 88.25 209 THR A CA 1
ATOM 1706 C C . THR A 1 209 ? 14.506 -1.693 -25.067 1.00 88.25 209 THR A C 1
ATOM 1708 O O . THR A 1 209 ? 13.821 -1.448 -24.076 1.00 88.25 209 THR A O 1
ATOM 1711 N N . ARG A 1 210 ? 14.425 -0.944 -26.176 1.00 87.81 210 ARG A N 1
ATOM 1712 C CA . ARG A 1 210 ? 13.552 0.241 -26.287 1.00 87.81 210 ARG A CA 1
ATOM 1713 C C . ARG A 1 210 ? 12.077 -0.113 -26.107 1.00 87.81 210 ARG A C 1
ATOM 1715 O O . ARG A 1 210 ? 11.373 0.595 -25.391 1.00 87.81 210 ARG A O 1
ATOM 1722 N N . ILE A 1 211 ? 11.617 -1.208 -26.716 1.00 91.06 211 ILE A N 1
ATOM 1723 C CA . ILE A 1 211 ? 10.241 -1.696 -26.545 1.00 91.06 211 ILE A CA 1
ATOM 1724 C C . ILE A 1 211 ? 9.982 -2.034 -25.074 1.00 91.06 211 ILE A C 1
ATOM 1726 O O . ILE A 1 211 ? 8.983 -1.579 -24.518 1.00 91.06 211 ILE A O 1
ATOM 1730 N N . ALA A 1 212 ? 10.888 -2.770 -24.423 1.00 90.94 212 ALA A N 1
ATOM 1731 C CA . ALA A 1 212 ? 10.752 -3.120 -23.011 1.00 90.94 212 ALA A CA 1
ATOM 1732 C C . ALA A 1 212 ? 10.691 -1.868 -22.115 1.00 90.94 212 ALA A C 1
ATOM 1734 O O . ALA A 1 212 ? 9.812 -1.772 -21.260 1.00 90.94 212 ALA A O 1
ATOM 1735 N N . THR A 1 213 ? 11.543 -0.869 -22.360 1.00 90.00 213 THR A N 1
ATOM 1736 C CA . THR A 1 213 ? 11.519 0.419 -21.648 1.00 90.00 213 THR A CA 1
ATOM 1737 C C . THR A 1 213 ? 10.183 1.140 -21.816 1.00 90.00 213 THR A C 1
ATOM 1739 O O . THR A 1 213 ? 9.606 1.591 -20.827 1.00 90.00 213 THR A O 1
ATOM 1742 N N . VAL A 1 214 ? 9.646 1.213 -23.039 1.00 92.62 214 VAL A N 1
ATOM 1743 C CA . VAL A 1 214 ? 8.337 1.839 -23.299 1.00 92.62 214 VAL A CA 1
ATOM 1744 C C . VAL A 1 214 ? 7.217 1.108 -22.556 1.00 92.62 214 VAL A C 1
ATOM 1746 O O . VAL A 1 214 ? 6.366 1.764 -21.955 1.00 92.62 214 VAL A O 1
ATOM 1749 N N . VAL A 1 215 ? 7.235 -0.228 -22.528 1.00 93.44 215 VAL A N 1
ATOM 1750 C CA . VAL A 1 215 ? 6.269 -1.024 -21.750 1.00 93.44 215 VAL A CA 1
ATOM 1751 C C . VAL A 1 215 ? 6.353 -0.676 -20.261 1.00 93.44 215 VAL A C 1
ATOM 1753 O O . VAL A 1 215 ? 5.326 -0.377 -19.655 1.00 93.44 215 VAL A O 1
ATOM 1756 N N . ILE A 1 216 ? 7.559 -0.608 -19.686 1.00 92.25 216 ILE A N 1
ATOM 1757 C CA . ILE A 1 216 ? 7.752 -0.225 -18.276 1.00 92.25 216 ILE A CA 1
ATOM 1758 C C . ILE A 1 216 ? 7.233 1.197 -18.011 1.00 92.25 216 ILE A C 1
ATOM 1760 O O . ILE A 1 216 ? 6.608 1.447 -16.978 1.00 92.25 216 ILE A O 1
ATOM 1764 N N . MET A 1 217 ? 7.471 2.144 -18.924 1.00 94.19 217 MET A N 1
ATOM 1765 C CA . MET A 1 217 ? 6.964 3.514 -18.796 1.00 94.19 217 MET A CA 1
ATOM 1766 C C . MET A 1 217 ? 5.430 3.553 -18.790 1.00 94.19 217 MET A C 1
ATOM 1768 O O . MET A 1 217 ? 4.844 4.220 -17.936 1.00 94.19 217 MET A O 1
ATOM 1772 N N . ILE A 1 218 ? 4.784 2.819 -19.702 1.00 94.69 218 ILE A N 1
ATOM 1773 C CA . ILE A 1 218 ? 3.321 2.702 -19.762 1.00 94.69 218 ILE A CA 1
ATOM 1774 C C . ILE A 1 218 ? 2.786 2.073 -18.469 1.00 94.69 218 ILE A C 1
ATOM 1776 O O . ILE A 1 218 ? 1.862 2.622 -17.865 1.00 94.69 218 ILE A O 1
ATOM 1780 N N . ASP A 1 219 ? 3.399 0.988 -17.993 1.00 92.19 219 ASP A N 1
ATOM 1781 C CA . ASP A 1 219 ? 3.014 0.331 -16.740 1.00 92.19 219 ASP A CA 1
ATOM 1782 C C . ASP A 1 219 ? 3.154 1.264 -15.535 1.00 92.19 219 ASP A C 1
ATOM 1784 O O . ASP A 1 219 ? 2.247 1.335 -14.707 1.00 92.19 219 ASP A O 1
ATOM 1788 N N . ASN A 1 220 ? 4.244 2.031 -15.444 1.00 92.19 220 ASN A N 1
ATOM 1789 C CA . ASN A 1 220 ? 4.430 3.022 -14.384 1.00 92.19 220 ASN A CA 1
ATOM 1790 C C . ASN A 1 220 ? 3.327 4.090 -14.409 1.00 92.19 220 ASN A C 1
ATOM 1792 O O . ASN A 1 220 ? 2.802 4.449 -13.354 1.00 92.19 220 ASN A O 1
ATOM 1796 N N . ILE A 1 221 ? 2.939 4.578 -15.593 1.00 93.00 221 ILE A N 1
ATOM 1797 C CA . ILE A 1 221 ? 1.831 5.535 -15.740 1.00 93.00 221 ILE A CA 1
ATOM 1798 C C . ILE A 1 221 ? 0.517 4.896 -15.278 1.00 93.00 221 ILE A C 1
ATOM 1800 O O . ILE A 1 221 ? -0.210 5.500 -14.486 1.00 93.00 221 ILE A O 1
ATOM 1804 N N . ILE A 1 222 ? 0.227 3.664 -15.704 1.00 91.56 222 ILE A N 1
ATOM 1805 C CA . ILE A 1 222 ? -0.971 2.933 -15.275 1.00 91.56 222 ILE A CA 1
ATOM 1806 C C . ILE A 1 222 ? -0.961 2.751 -13.754 1.00 91.56 222 ILE A C 1
ATOM 1808 O O . ILE A 1 222 ? -1.948 3.072 -13.098 1.00 91.56 222 ILE A O 1
ATOM 1812 N N . LEU A 1 223 ? 0.147 2.308 -13.158 1.00 88.06 223 LEU A N 1
ATOM 1813 C CA . LEU A 1 223 ? 0.279 2.129 -11.709 1.00 88.06 223 LEU A CA 1
ATOM 1814 C C . LEU A 1 223 ? 0.118 3.452 -10.947 1.00 88.06 223 LEU A C 1
ATOM 1816 O O . LEU A 1 223 ? -0.533 3.476 -9.896 1.00 88.06 223 LEU A O 1
ATOM 1820 N N . LEU A 1 224 ? 0.640 4.561 -11.476 1.00 88.81 224 LEU A N 1
ATOM 1821 C CA . LEU A 1 224 ? 0.436 5.898 -10.912 1.00 88.81 224 LEU A CA 1
ATOM 1822 C C . LEU A 1 224 ? -1.035 6.314 -10.952 1.00 88.81 224 LEU A C 1
ATOM 1824 O O . LEU A 1 224 ? -1.549 6.810 -9.946 1.00 88.81 224 LEU A O 1
ATOM 1828 N N . LEU A 1 225 ? -1.726 6.085 -12.071 1.00 86.50 225 LEU A N 1
ATOM 1829 C CA . LEU A 1 225 ? -3.151 6.386 -12.220 1.00 86.50 225 LEU A CA 1
ATOM 1830 C C . LEU A 1 225 ? -4.002 5.522 -11.292 1.00 86.50 225 LEU A C 1
ATOM 1832 O O . LEU A 1 225 ? -4.826 6.063 -10.550 1.00 86.50 225 LEU A O 1
ATOM 1836 N N . LEU A 1 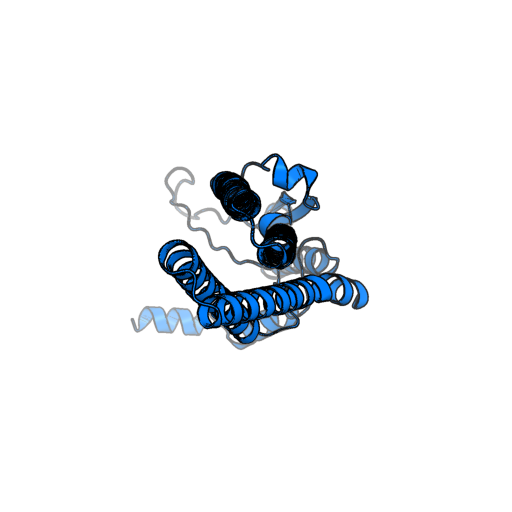226 ? -3.739 4.211 -11.266 1.00 82.94 226 LEU A N 1
ATOM 1837 C CA . LEU A 1 226 ? -4.386 3.269 -10.359 1.00 82.94 226 LEU A CA 1
ATOM 1838 C C . LEU A 1 226 ? -4.225 3.745 -8.915 1.00 82.94 226 LEU A C 1
ATOM 1840 O O . LEU A 1 226 ? -5.204 3.758 -8.190 1.00 82.94 226 LEU A O 1
ATOM 1844 N N . THR A 1 227 ? -3.043 4.220 -8.512 1.00 75.69 227 THR A N 1
ATOM 1845 C CA . THR A 1 227 ? -2.789 4.674 -7.131 1.00 75.69 227 THR A CA 1
ATOM 1846 C C . THR A 1 227 ? -3.346 6.079 -6.826 1.00 75.69 227 THR A C 1
ATOM 1848 O O . THR A 1 227 ? -3.627 6.401 -5.670 1.00 75.69 227 THR A O 1
ATOM 1851 N N . THR A 1 228 ? -3.504 6.952 -7.826 1.00 64.25 228 THR A N 1
ATOM 1852 C CA . THR A 1 228 ? -3.862 8.373 -7.622 1.00 64.25 228 THR A CA 1
ATOM 1853 C C . THR A 1 228 ? -5.365 8.635 -7.641 1.00 64.25 228 THR A C 1
ATOM 1855 O O . THR A 1 228 ? -5.840 9.424 -6.821 1.00 64.25 228 THR A O 1
ATOM 1858 N N . TYR A 1 229 ? -6.128 7.938 -8.490 1.00 54.50 229 TYR A N 1
ATOM 1859 C CA . TYR A 1 229 ? -7.586 8.114 -8.599 1.00 54.50 229 TYR A CA 1
ATOM 1860 C C . TYR A 1 229 ? -8.333 7.828 -7.276 1.00 54.50 229 TYR A C 1
ATOM 1862 O O . TYR A 1 229 ? -9.434 8.330 -7.049 1.00 54.50 229 TYR A O 1
ATOM 1870 N N . PHE A 1 230 ? -7.710 7.084 -6.356 1.00 55.09 230 PHE A N 1
ATOM 1871 C CA . PHE A 1 230 ? -8.267 6.752 -5.043 1.00 55.09 230 PHE A CA 1
ATOM 1872 C C . PHE A 1 230 ? -8.400 7.945 -4.086 1.00 55.09 230 PHE A C 1
ATOM 1874 O O . PHE A 1 230 ? -9.360 7.990 -3.319 1.00 55.09 230 PHE A O 1
ATOM 1881 N N . LEU A 1 231 ? -7.487 8.926 -4.132 1.00 51.28 231 LEU A N 1
ATOM 1882 C CA . LEU A 1 231 ? -7.523 10.062 -3.197 1.00 51.28 231 LEU A CA 1
ATOM 1883 C C . LEU A 1 231 ? -8.682 11.020 -3.496 1.00 51.28 231 LEU A C 1
ATOM 1885 O O . LEU A 1 231 ? -9.285 11.560 -2.575 1.00 51.28 231 LEU A O 1
ATOM 1889 N N . GLN A 1 232 ? -9.017 11.207 -4.774 1.00 47.59 232 GLN A N 1
ATOM 1890 C CA . GLN A 1 232 ? -10.076 12.134 -5.179 1.00 47.59 232 GLN A CA 1
ATOM 1891 C C . GLN A 1 232 ? -11.475 11.535 -5.022 1.00 47.59 232 GLN A C 1
ATOM 1893 O O . GLN A 1 232 ? -12.399 12.242 -4.634 1.00 47.59 232 GLN A O 1
ATOM 1898 N N . ILE A 1 233 ? -11.638 10.235 -5.278 1.00 50.50 233 ILE A N 1
ATOM 1899 C CA . ILE A 1 233 ? -12.926 9.550 -5.110 1.00 50.50 233 ILE A CA 1
ATOM 1900 C C . ILE A 1 233 ? -13.279 9.414 -3.621 1.00 50.50 233 ILE A C 1
ATOM 1902 O O . ILE A 1 233 ? -14.400 9.729 -3.237 1.00 50.50 233 ILE A O 1
ATOM 1906 N N . GLY A 1 234 ? -12.320 9.037 -2.766 1.00 49.69 234 GLY A N 1
ATOM 1907 C CA . GLY A 1 234 ? -12.548 8.939 -1.318 1.00 49.69 234 GLY A CA 1
ATOM 1908 C C . GLY A 1 234 ? -12.854 10.279 -0.635 1.00 49.69 23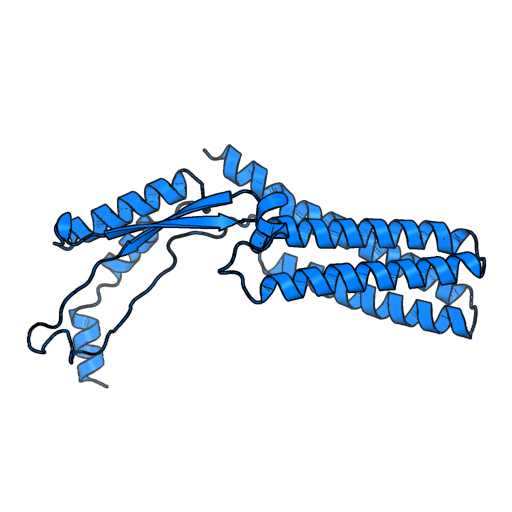4 GLY A C 1
ATOM 1909 O O . GLY A 1 234 ? -13.453 10.292 0.435 1.00 49.69 234 GLY A O 1
ATOM 1910 N N . GLN A 1 235 ? -12.475 11.404 -1.251 1.00 48.03 235 GLN A N 1
ATOM 1911 C CA . GLN A 1 235 ? -12.825 12.746 -0.773 1.00 48.03 235 GLN A CA 1
ATOM 1912 C C . GLN A 1 235 ? -14.150 13.269 -1.341 1.00 48.03 235 GLN A C 1
ATOM 1914 O O . GLN A 1 235 ? -14.821 14.023 -0.649 1.00 48.03 235 GLN A O 1
ATOM 1919 N N . LYS A 1 236 ? -14.534 12.879 -2.567 1.00 43.81 236 LYS A N 1
ATOM 1920 C CA . LYS A 1 236 ? -15.751 13.365 -3.250 1.00 43.81 236 LYS A CA 1
ATOM 1921 C C . LYS A 1 236 ? -17.054 12.688 -2.822 1.00 43.81 236 LYS A C 1
ATOM 1923 O O . LYS A 1 236 ? -18.115 13.188 -3.173 1.00 43.81 236 LYS A O 1
ATOM 1928 N N . PHE A 1 237 ? -16.985 11.566 -2.110 1.00 46.97 237 PHE A N 1
ATOM 1929 C CA . PHE A 1 237 ? -18.160 10.908 -1.527 1.00 46.97 237 PHE A CA 1
ATOM 1930 C C . PHE A 1 237 ? -18.403 11.295 -0.053 1.00 46.97 237 PHE A C 1
ATOM 1932 O O . PHE A 1 237 ? -19.144 10.595 0.634 1.00 46.97 237 PHE A O 1
ATOM 1939 N N . ASN A 1 238 ? -17.794 12.396 0.413 1.00 41.12 238 ASN A N 1
ATOM 1940 C CA . ASN A 1 238 ? -18.146 13.079 1.663 1.00 41.12 238 ASN A CA 1
ATOM 1941 C C . ASN A 1 238 ? -18.987 14.319 1.364 1.00 41.12 238 ASN A C 1
ATOM 1943 O O . ASN A 1 238 ? -18.540 15.116 0.507 1.00 41.12 238 ASN A O 1
#

pLDDT: mean 83.99, std 11.51, range [41.12, 97.19]

Foldseek 3Di:
DVVVVVVCVVPPDPVVVVVVCVVLPDAQAFQDPSVVVLLVVVQVVCVVVPDDPVQKDKDKDKAFCCVVFVVLLVLLVLLLVLLVLLLVLLVVDDPVSVVVNVVSVVVSVVVVVVVVVCVVCRVPCPPCRVPVTDMTMHIDIDGDDADPPDDSVPDDDDDDDDDSHDDQAPDDPVVVVVLVVLLVVLVVLLVVLSVVCVPPVDPVSSVSNSVSSVSNNVSSVVSSCSSPVRVVVSVVVD

Sequence (238 aa):
MKALKLIADKYFDEDILFNHVKHFSYPRLSGSEGEKKAIREVAETFKEIGFNDAEIKAESFIFSDFYSTTLIKFIMMLSLMNMFLFFVFTYFQTILNTILDLVLILISGIIVYFLLKGLKHPEETAFVAKYFGKLIESKNVFIKVPAKKIDPNKAGNIIFSAHIDSKSQAYSTTIRVFVYKVWIYAGFFAAIFILIDIIIDIEWIKIATRIATVVIMIDNIILLLLTTYFLQIGQKFN

Organism: NCBI:txid412755

Secondary structure (DSSP, 8-state):
-HHHHHHHHHH--HHHHHHHHHHT-S---TTSHHHHHHHHHHHHHHHHTT--TTTEEEEEEEEESIIIIIHHHHHHHHHHHHHHHHHHHTTS--HHHHHHHHHHHHHHHHHHHHHHHHTS-TTS--HHHHHHS-EEEEEEEEE----SSS-TTTSPP------------SS-HHHHHHHHHHHHHHHHHHHHHHHHHHHH--HHHHHHHHHHHHHHHHHHHHHHHHHHHHHHHHHHT-